Protein AF-A0AB38HU17-F1 (afdb_monomer_lite)

Secondary structure (DSSP, 8-state):
---GGGSPP-EEHHHHS-SHHHHHHHHHHHHTTPPPEEEETTTEEEETTSEE-----BSSTTSTTBGGGG-SS--HHHHHHHTTHHHHHHHHHHH--S-EEEEE-HHHHHHTTGGGTT--HHHHHHEEEEE----TTS-GGGGGGB----GGGGSTT-SS---TTTHHHHHHHHHIIIIITT-TT--HHHHHHHHHHHTTTPPPPP---PEE--HHHHHHHHHHTTTTTTT-HHHHHHIIIIIS-EE--HHHHHHHHHHHHHHHH-

InterPro domains:
  IPR049251 Domain of unknown function DUF6884 [PF21818] (9-64)

Sequence (266 aa):
MAKVATVETVAPAKDIYCGRSFVEAKKAADSAQAELHIVSAGLGLIHNQQDIPSYNLTVSKGSQDCILDKLQDHGDADWWAALGGHKTMNDLFDRSSGLIIIALPSPYLRMVAPALQGVSDALCERIRIVGGRDVPDLNPRLEGVRLPYDDRLDGPQSTLPGTRSDFASRAVRHFVENVLATEPLATAKDHAELVEIALAGWDRPSSKLGKRMSDRDLKSIVRDHWSRADGRSTKLLRILRDELNIACEQKRFARLTAEIREERAL

Foldseek 3Di:
DDQQVPADFDFFQLVQDDDDLSVLLVLLCVLLVHWDWDCDLRQAIGTRRDTGGRDAADCDPDDPRRCQVVDDPDHLQRSSVVSVNLVVLVVVLVPDDAAAEAQDEQSSCQSCQVSQQPDDPVSLFRYAYFYRPPHPSHNPSNVLLYAPDDQLCLFPPHPQHDDSHNRSSSLSSCLSNPPCVVVVPDTSNVSNVSSCVVSPPRDGDDDQPAAEDDLVVLLVLCVVCCVVQVLDLVSSVCCCCVVVSHDDDPVSSVVSSVVVVVVVVD

Structure (mmCIF, N/CA/C/O backbone):
data_AF-A0AB38HU17-F1
#
_entry.id   AF-A0AB38HU17-F1
#
loop_
_atom_site.group_PDB
_atom_site.id
_atom_site.type_symbol
_atom_site.label_atom_id
_atom_site.label_alt_id
_atom_site.label_comp_id
_atom_site.label_asym_id
_atom_site.label_entity_id
_atom_site.label_seq_id
_atom_site.pdbx_PDB_ins_code
_atom_site.Cartn_x
_atom_site.Cartn_y
_atom_site.Cartn_z
_atom_site.occupancy
_atom_site.B_iso_or_equiv
_atom_site.auth_seq_id
_atom_site.auth_comp_id
_atom_site.auth_asym_id
_atom_site.auth_atom_id
_atom_site.pdbx_PDB_model_num
ATOM 1 N N . MET A 1 1 ? -19.521 7.270 -22.513 1.00 59.41 1 MET A N 1
ATOM 2 C CA . MET A 1 1 ? -18.775 6.342 -21.631 1.00 59.41 1 MET A CA 1
ATOM 3 C C . MET A 1 1 ? -19.780 5.536 -20.827 1.00 59.41 1 MET A C 1
ATOM 5 O O . MET A 1 1 ? -20.735 6.131 -20.342 1.00 59.41 1 MET A O 1
ATOM 9 N N . ALA A 1 2 ? -19.601 4.218 -20.717 1.00 60.81 2 ALA A N 1
ATOM 10 C CA . ALA A 1 2 ? -20.437 3.384 -19.851 1.00 60.81 2 ALA A CA 1
ATOM 11 C C . ALA A 1 2 ? -20.151 3.694 -18.370 1.00 60.81 2 ALA A C 1
ATOM 13 O O . ALA A 1 2 ? -19.012 4.004 -18.013 1.00 60.81 2 ALA A O 1
ATOM 14 N N . LYS A 1 3 ? -21.177 3.635 -17.514 1.00 80.94 3 LYS A N 1
ATOM 15 C CA . LYS A 1 3 ? -21.013 3.758 -16.058 1.00 80.94 3 LYS A CA 1
ATOM 16 C C . LYS A 1 3 ? -20.547 2.407 -15.516 1.00 80.94 3 LYS A C 1
ATOM 18 O O . LYS A 1 3 ? -21.105 1.393 -15.909 1.00 80.94 3 LYS A O 1
ATOM 23 N N . VAL A 1 4 ? -19.586 2.378 -14.589 1.00 83.88 4 VAL A N 1
ATOM 24 C CA . VAL A 1 4 ? -19.082 1.108 -14.014 1.00 83.88 4 VAL A CA 1
ATOM 25 C C . VAL A 1 4 ? -20.223 0.272 -13.421 1.00 83.88 4 VAL A C 1
ATOM 27 O O . VAL A 1 4 ? -20.270 -0.931 -13.634 1.00 83.88 4 VAL A O 1
ATOM 30 N N . ALA A 1 5 ? -21.198 0.927 -12.784 1.00 82.69 5 ALA A N 1
ATOM 31 C CA . ALA A 1 5 ? -22.380 0.285 -12.206 1.00 82.69 5 ALA A CA 1
ATOM 32 C C . ALA A 1 5 ? -23.305 -0.429 -13.214 1.00 82.69 5 ALA A C 1
ATOM 34 O O . ALA A 1 5 ? -24.194 -1.157 -12.790 1.00 82.69 5 ALA A O 1
ATOM 35 N N . THR A 1 6 ? -23.147 -0.205 -14.524 1.00 85.75 6 THR A N 1
ATOM 36 C CA . THR A 1 6 ? -23.977 -0.835 -15.567 1.00 85.75 6 THR A CA 1
ATOM 37 C C . THR A 1 6 ? -23.220 -1.886 -16.379 1.00 85.75 6 THR A C 1
ATOM 39 O O . THR A 1 6 ? -23.745 -2.364 -17.379 1.00 85.75 6 THR A O 1
ATOM 42 N N . VAL A 1 7 ? -21.968 -2.183 -16.023 1.00 90.50 7 VAL A N 1
ATOM 43 C CA . VAL A 1 7 ? -21.134 -3.176 -16.712 1.00 90.50 7 VAL A CA 1
ATOM 44 C C . VAL A 1 7 ? -21.249 -4.515 -15.988 1.00 90.50 7 VAL A C 1
ATOM 46 O O . VAL A 1 7 ? -21.213 -4.558 -14.760 1.00 90.50 7 VAL A O 1
ATOM 49 N N . GLU A 1 8 ? -21.372 -5.603 -16.747 1.00 92.38 8 GLU A N 1
ATOM 50 C CA . GLU A 1 8 ? -21.415 -6.958 -16.194 1.00 92.38 8 GLU A CA 1
ATOM 51 C C . GLU A 1 8 ? -20.109 -7.326 -15.477 1.00 92.38 8 GLU A C 1
ATOM 53 O O . GLU A 1 8 ? -19.004 -6.969 -15.900 1.00 92.38 8 GLU A O 1
ATOM 58 N N . THR A 1 9 ? -20.245 -8.059 -14.373 1.00 94.94 9 THR A N 1
ATOM 59 C CA . THR A 1 9 ? -19.120 -8.636 -13.638 1.00 94.94 9 THR A CA 1
ATOM 60 C C . THR A 1 9 ? -18.450 -9.730 -14.459 1.00 94.94 9 THR A C 1
ATOM 62 O O . THR A 1 9 ? -19.133 -10.550 -15.066 1.00 94.94 9 THR A O 1
ATOM 65 N N . VAL A 1 10 ? -17.117 -9.767 -14.449 1.00 95.56 10 VAL A N 1
ATOM 66 C CA . VAL A 1 10 ? -16.340 -10.679 -15.304 1.00 95.56 10 VAL A CA 1
ATOM 67 C C . VAL A 1 10 ? -15.531 -11.715 -14.525 1.00 95.56 10 VAL A C 1
ATOM 69 O O . VAL A 1 10 ? -15.352 -12.820 -15.027 1.00 95.56 10 VAL A O 1
ATOM 72 N N . ALA A 1 11 ? -15.023 -11.374 -13.337 1.00 96.56 11 ALA A N 1
ATOM 73 C CA . ALA A 1 11 ? -14.258 -12.279 -12.473 1.00 96.56 11 ALA A CA 1
ATOM 74 C C . ALA A 1 11 ? -14.045 -11.659 -11.073 1.00 96.56 11 ALA A C 1
ATOM 76 O O . ALA A 1 11 ? -14.280 -10.452 -10.900 1.00 96.56 11 ALA A O 1
ATOM 77 N N . PRO A 1 12 ? -13.507 -12.425 -10.104 1.00 97.50 12 PRO A N 1
ATOM 78 C CA . PRO A 1 12 ? -13.117 -11.907 -8.799 1.00 97.50 12 PRO A CA 1
ATOM 79 C C . PRO A 1 12 ? -12.069 -10.790 -8.877 1.00 97.50 12 PRO A C 1
ATOM 81 O O . PRO A 1 12 ? -11.155 -10.809 -9.707 1.00 97.50 12 PRO A O 1
ATOM 84 N N . ALA A 1 13 ? -12.125 -9.837 -7.945 1.00 96.94 13 ALA A N 1
ATOM 85 C CA . ALA A 1 13 ? -11.222 -8.687 -7.908 1.00 96.94 13 ALA A CA 1
ATOM 86 C C . ALA A 1 13 ? -9.729 -9.071 -7.895 1.00 96.94 13 ALA A C 1
ATOM 88 O O . ALA A 1 13 ? -8.917 -8.414 -8.547 1.00 96.94 13 ALA A O 1
ATOM 89 N N . LYS A 1 14 ? -9.354 -10.157 -7.210 1.00 95.44 14 LYS A N 1
ATOM 90 C CA . LYS A 1 14 ? -7.979 -10.691 -7.166 1.00 95.44 14 LYS A CA 1
ATOM 91 C C . LYS A 1 14 ? -7.429 -11.122 -8.533 1.00 95.44 14 LYS A C 1
ATOM 93 O O . LYS A 1 14 ? -6.202 -11.194 -8.679 1.00 95.44 14 LYS A O 1
ATOM 98 N N . ASP A 1 15 ? -8.319 -11.410 -9.482 1.00 95.12 15 ASP A N 1
ATOM 99 C CA . ASP A 1 15 ? -8.008 -11.889 -10.830 1.00 95.12 15 ASP A CA 1
ATOM 100 C C . ASP A 1 15 ? -8.083 -10.751 -11.861 1.00 95.12 15 ASP A C 1
ATOM 102 O O . ASP A 1 15 ? -7.364 -10.774 -12.859 1.00 95.12 15 ASP A O 1
ATOM 106 N N . ILE A 1 16 ? -8.880 -9.711 -11.585 1.00 94.94 16 ILE A N 1
ATOM 107 C CA . ILE A 1 16 ? -8.980 -8.504 -12.419 1.00 94.94 16 ILE A CA 1
ATOM 108 C C . ILE A 1 16 ? -7.875 -7.492 -12.112 1.00 94.94 16 ILE A C 1
ATOM 110 O O . ILE A 1 16 ? -7.244 -6.959 -13.029 1.00 94.94 16 ILE A O 1
ATOM 114 N N . TYR A 1 17 ? -7.596 -7.219 -10.836 1.00 93.25 17 TYR A N 1
ATOM 115 C CA . TYR A 1 17 ? -6.525 -6.297 -10.482 1.00 93.25 17 TYR A CA 1
ATOM 116 C C . TYR A 1 17 ? -5.153 -6.937 -10.664 1.00 93.25 17 TYR A C 1
ATOM 118 O O . TYR A 1 17 ? -4.756 -7.877 -9.971 1.00 93.25 17 TYR A O 1
ATOM 126 N N . CYS A 1 18 ? -4.398 -6.365 -11.595 1.00 89.06 18 CYS A N 1
ATOM 127 C CA . CYS A 1 18 ? -3.100 -6.869 -12.010 1.00 89.06 18 CYS A CA 1
ATOM 128 C C . CYS A 1 18 ? -1.956 -5.894 -11.692 1.00 89.06 18 CYS A C 1
ATOM 130 O O . CYS A 1 18 ? -2.149 -4.768 -11.232 1.00 89.06 18 CYS A O 1
ATOM 132 N N . GLY A 1 19 ? -0.731 -6.327 -11.984 1.00 90.50 19 GLY A N 1
ATOM 133 C CA . GLY A 1 19 ? 0.477 -5.535 -11.784 1.00 90.50 19 GLY A CA 1
ATOM 134 C C . GLY A 1 19 ? 1.173 -5.842 -10.463 1.00 90.50 19 GLY A C 1
ATOM 135 O O . GLY A 1 19 ? 0.623 -6.474 -9.562 1.00 90.50 19 GLY A O 1
ATOM 136 N N . ARG A 1 20 ? 2.433 -5.409 -10.362 1.00 91.88 20 ARG A N 1
ATOM 137 C CA . ARG A 1 20 ? 3.314 -5.807 -9.258 1.00 91.88 20 ARG A CA 1
ATOM 138 C C . ARG A 1 20 ? 2.768 -5.403 -7.891 1.00 91.88 20 ARG A C 1
ATOM 140 O O . ARG A 1 20 ? 2.824 -6.212 -6.981 1.00 91.88 20 ARG A O 1
ATOM 147 N N . SER A 1 21 ? 2.185 -4.210 -7.775 1.00 92.94 21 SER A N 1
ATOM 148 C CA . SER A 1 21 ? 1.553 -3.744 -6.534 1.00 92.94 21 SER A CA 1
ATOM 149 C C . SER A 1 21 ? 0.531 -4.763 -5.996 1.00 92.94 21 SER A C 1
ATOM 151 O O . SER A 1 21 ? 0.664 -5.250 -4.876 1.00 92.94 21 SER A O 1
ATOM 153 N N . PHE A 1 22 ? -0.404 -5.219 -6.837 1.00 95.44 22 PHE A N 1
ATOM 154 C CA . PHE A 1 22 ? -1.394 -6.228 -6.449 1.00 95.44 22 PHE A CA 1
ATOM 155 C C . PHE A 1 22 ? -0.801 -7.620 -6.221 1.00 95.44 22 PHE A C 1
ATOM 157 O O . PHE A 1 22 ? -1.257 -8.334 -5.334 1.00 95.44 22 PHE A O 1
ATOM 164 N N . VAL A 1 23 ? 0.224 -8.018 -6.982 1.00 96.44 23 VAL A N 1
ATOM 165 C CA . VAL A 1 23 ? 0.931 -9.288 -6.738 1.00 96.44 23 VAL A CA 1
ATOM 166 C C . VAL A 1 23 ? 1.559 -9.302 -5.345 1.00 96.44 23 VAL A C 1
ATOM 168 O O . VAL A 1 23 ? 1.410 -10.282 -4.623 1.00 96.44 23 VAL A O 1
ATOM 171 N N . GLU A 1 24 ? 2.234 -8.225 -4.952 1.00 97.75 24 GLU A N 1
ATOM 172 C CA . GLU A 1 24 ? 2.889 -8.142 -3.644 1.00 97.75 24 GLU A CA 1
ATOM 173 C C . GLU A 1 24 ? 1.872 -7.995 -2.502 1.00 97.75 24 GLU A C 1
ATOM 175 O O . GLU A 1 24 ? 2.062 -8.601 -1.453 1.00 97.75 24 GLU A O 1
ATOM 180 N N . ALA A 1 25 ? 0.751 -7.297 -2.725 1.00 97.62 25 ALA A N 1
ATOM 181 C CA . ALA A 1 25 ? -0.349 -7.237 -1.760 1.00 97.62 25 ALA A CA 1
ATOM 182 C C . ALA A 1 25 ? -0.999 -8.612 -1.520 1.00 97.62 25 ALA A C 1
ATOM 184 O O . ALA A 1 25 ? -1.274 -8.959 -0.375 1.00 97.62 25 ALA A O 1
ATOM 185 N N . LYS A 1 26 ? -1.201 -9.414 -2.579 1.00 97.94 26 LYS A N 1
ATOM 186 C CA . LYS A 1 26 ? -1.708 -10.791 -2.453 1.00 97.94 26 LYS A CA 1
ATOM 187 C C . LYS A 1 26 ? -0.750 -11.666 -1.655 1.00 97.94 26 LYS A C 1
ATOM 189 O O . LYS A 1 26 ? -1.171 -12.266 -0.680 1.00 97.94 26 LYS A O 1
ATOM 194 N N . LYS A 1 27 ? 0.545 -11.641 -1.988 1.00 98.06 27 LYS A N 1
ATOM 195 C CA . LYS A 1 27 ? 1.565 -12.374 -1.221 1.00 98.06 27 LYS A CA 1
ATOM 196 C C . LYS A 1 27 ? 1.599 -11.958 0.248 1.00 98.06 27 LYS A C 1
ATOM 198 O O . LYS A 1 27 ? 1.708 -12.818 1.104 1.00 98.06 27 LYS A O 1
ATOM 203 N N . ALA A 1 28 ? 1.490 -10.662 0.544 1.00 98.19 28 ALA A N 1
ATOM 204 C CA . ALA A 1 28 ? 1.441 -10.185 1.924 1.00 98.19 28 ALA A CA 1
ATOM 205 C C . ALA A 1 28 ? 0.215 -10.732 2.675 1.00 98.19 28 ALA A C 1
ATOM 207 O O . ALA A 1 28 ? 0.351 -11.192 3.803 1.00 98.19 28 ALA A O 1
ATOM 208 N N . ALA A 1 29 ? -0.964 -10.713 2.047 1.00 98.06 29 ALA A N 1
ATOM 209 C CA . ALA A 1 29 ? -2.179 -11.268 2.637 1.00 98.06 29 ALA A CA 1
ATOM 210 C C . ALA A 1 29 ? -2.073 -12.787 2.848 1.00 98.06 29 ALA A C 1
ATOM 212 O O . ALA A 1 29 ? -2.392 -13.267 3.931 1.00 98.06 29 ALA A O 1
ATOM 213 N N . ASP A 1 30 ? -1.554 -13.518 1.857 1.00 98.00 30 ASP A N 1
ATOM 214 C CA . ASP A 1 30 ? -1.340 -14.965 1.938 1.00 98.00 30 ASP A CA 1
ATOM 215 C C . ASP A 1 30 ? -0.357 -15.318 3.070 1.00 98.00 30 ASP A C 1
ATOM 217 O O . ASP A 1 30 ? -0.651 -16.182 3.894 1.00 98.00 30 ASP A O 1
ATOM 221 N N . SER A 1 31 ? 0.774 -14.605 3.166 1.00 98.00 31 SER A N 1
ATOM 222 C CA . SER A 1 31 ? 1.778 -14.793 4.225 1.00 98.00 31 SER A CA 1
ATOM 223 C C . SER A 1 31 ? 1.234 -14.479 5.623 1.00 98.00 31 SER A C 1
ATOM 225 O O . SER A 1 31 ? 1.629 -15.130 6.585 1.00 98.00 31 SER A O 1
ATOM 227 N N . ALA A 1 32 ? 0.320 -13.510 5.749 1.00 96.62 32 ALA A N 1
ATOM 228 C CA . ALA A 1 32 ? -0.335 -13.175 7.016 1.00 96.62 32 ALA A CA 1
ATOM 229 C C . ALA A 1 32 ? -1.567 -14.045 7.318 1.00 96.62 32 ALA A C 1
ATOM 231 O O . ALA A 1 32 ? -2.167 -13.881 8.378 1.00 96.62 32 ALA A O 1
ATOM 232 N N . GLN A 1 33 ? -1.991 -14.897 6.376 1.00 96.06 33 GLN A N 1
ATOM 233 C CA . GLN A 1 33 ? -3.295 -15.569 6.400 1.00 96.06 33 GLN A CA 1
ATOM 234 C C . GLN A 1 33 ? -4.461 -14.588 6.649 1.00 96.06 33 GLN A C 1
ATOM 236 O O . GLN A 1 33 ? -5.406 -14.889 7.375 1.00 96.06 33 GLN A O 1
ATOM 241 N N . ALA A 1 34 ? -4.379 -13.394 6.057 1.00 96.06 34 ALA A N 1
ATOM 242 C CA . ALA A 1 34 ? -5.311 -12.294 6.280 1.00 96.06 34 ALA A CA 1
ATOM 243 C C . ALA A 1 34 ? -6.303 -12.115 5.121 1.00 96.06 34 ALA A C 1
ATOM 245 O O . ALA A 1 34 ? -6.008 -12.406 3.960 1.00 96.06 34 ALA A O 1
ATOM 246 N N . GLU A 1 35 ? -7.472 -11.548 5.425 1.00 96.62 35 GLU A N 1
ATOM 247 C CA . GLU A 1 35 ? -8.406 -11.084 4.398 1.00 96.62 35 GLU A CA 1
ATOM 248 C C . GLU A 1 35 ? -7.839 -9.866 3.656 1.00 96.62 35 GLU A C 1
ATOM 250 O O . GLU A 1 35 ? -7.435 -8.873 4.266 1.00 96.62 35 GLU A O 1
ATOM 255 N N . LEU A 1 36 ? -7.867 -9.902 2.321 1.00 97.81 36 LEU A N 1
ATOM 256 C CA . LEU A 1 36 ? -7.436 -8.781 1.489 1.00 97.81 36 LEU A CA 1
ATOM 257 C C . LEU A 1 36 ? -8.643 -7.967 1.023 1.00 97.81 36 LEU A C 1
ATOM 259 O O . LEU A 1 36 ? -9.478 -8.446 0.252 1.00 97.81 36 LEU A O 1
ATOM 263 N N . HIS A 1 37 ? -8.670 -6.702 1.429 1.00 98.19 37 HIS A N 1
ATOM 264 C CA . HIS A 1 37 ? -9.607 -5.701 0.931 1.00 98.19 37 HIS A CA 1
ATOM 265 C C . HIS A 1 37 ? -8.890 -4.680 0.042 1.00 98.19 37 HIS A C 1
ATOM 267 O O . HIS A 1 37 ? -7.721 -4.355 0.251 1.00 98.19 37 HIS A O 1
ATOM 273 N N . ILE A 1 38 ? -9.593 -4.176 -0.969 1.00 98.06 38 ILE A N 1
ATOM 274 C CA . ILE A 1 38 ? -9.052 -3.304 -2.010 1.00 98.06 38 ILE A CA 1
ATOM 275 C C . ILE A 1 38 ? -9.788 -1.970 -1.968 1.00 98.06 38 ILE A C 1
ATOM 277 O O . ILE A 1 38 ? -11.003 -1.910 -2.167 1.00 98.06 38 ILE A O 1
ATOM 281 N N . VAL A 1 39 ? -9.032 -0.892 -1.754 1.00 97.56 39 VAL A N 1
ATOM 282 C CA . VAL A 1 39 ? -9.532 0.475 -1.910 1.00 97.56 39 VAL A CA 1
ATOM 283 C C . VAL A 1 39 ? -9.592 0.798 -3.400 1.00 97.56 39 VAL A C 1
ATOM 285 O O . VAL A 1 39 ? -8.573 0.984 -4.062 1.00 97.56 39 VAL A O 1
ATOM 288 N N . SER A 1 40 ? -10.808 0.851 -3.925 1.00 96.62 40 SER A N 1
ATOM 289 C CA . SER A 1 40 ? -11.114 1.070 -5.329 1.00 96.62 40 SER A CA 1
ATOM 290 C C . SER A 1 40 ? -11.618 2.487 -5.587 1.00 96.62 40 SER A C 1
ATOM 292 O O . SER A 1 40 ? -12.579 2.943 -4.969 1.00 96.62 40 SER A O 1
ATOM 294 N N . ALA A 1 41 ? -11.044 3.147 -6.594 1.00 94.81 41 ALA A N 1
ATOM 295 C CA . ALA A 1 41 ? -11.550 4.424 -7.095 1.00 94.81 41 ALA A CA 1
ATOM 296 C C . ALA A 1 41 ? -12.893 4.298 -7.844 1.00 94.81 41 ALA A C 1
ATOM 298 O O . ALA A 1 41 ? -13.526 5.311 -8.109 1.00 94.81 41 ALA A O 1
ATOM 299 N N . GLY A 1 42 ? -13.320 3.090 -8.227 1.00 94.88 42 GLY A N 1
ATOM 300 C CA . GLY A 1 42 ? -14.563 2.867 -8.977 1.00 94.88 42 GLY A CA 1
ATOM 301 C C . GLY A 1 42 ? -15.660 2.143 -8.201 1.00 94.88 42 GLY A C 1
ATOM 302 O O . GLY A 1 42 ? -16.820 2.226 -8.588 1.00 94.88 42 GLY A O 1
ATOM 303 N N . LEU A 1 43 ? -15.296 1.426 -7.134 1.00 96.06 43 LEU A N 1
ATOM 304 C CA . LEU A 1 43 ? -16.171 0.477 -6.437 1.00 96.06 43 LEU A CA 1
ATOM 305 C C . LEU A 1 43 ? -16.167 0.638 -4.905 1.00 96.06 43 LEU A C 1
ATOM 307 O O . LEU A 1 43 ? -16.751 -0.187 -4.214 1.00 96.06 43 LEU A O 1
ATOM 311 N N . GLY A 1 44 ? -15.501 1.657 -4.352 1.00 97.12 44 GLY A N 1
ATOM 312 C CA . GLY A 1 44 ? -15.442 1.857 -2.900 1.00 97.12 44 GLY A CA 1
ATOM 313 C C . GLY A 1 44 ? -14.410 0.943 -2.231 1.00 97.12 44 GLY A C 1
ATOM 314 O O . GLY A 1 44 ? -13.249 0.924 -2.639 1.00 97.12 44 GLY A O 1
ATOM 315 N N . LEU A 1 45 ? -14.805 0.208 -1.190 1.00 97.81 45 LEU A N 1
ATOM 316 C CA . LEU A 1 45 ? -13.980 -0.822 -0.549 1.00 97.81 45 LEU A CA 1
ATOM 317 C C . LEU A 1 45 ? -14.548 -2.199 -0.891 1.00 97.81 45 LEU A C 1
ATOM 319 O O . LEU A 1 45 ? -15.715 -2.454 -0.611 1.00 97.81 45 LEU A O 1
ATOM 323 N N . ILE A 1 46 ? -13.734 -3.086 -1.460 1.00 97.44 46 ILE A N 1
ATOM 324 C CA . ILE A 1 46 ? -14.200 -4.413 -1.889 1.00 97.44 46 ILE A CA 1
ATOM 325 C C . ILE A 1 46 ? -13.300 -5.539 -1.388 1.00 97.44 46 ILE A C 1
ATOM 327 O O . ILE A 1 46 ? -12.101 -5.341 -1.194 1.00 97.44 46 ILE A O 1
ATOM 331 N N . HIS A 1 47 ? -13.866 -6.731 -1.212 1.00 97.62 47 HIS A N 1
ATOM 332 C CA . HIS A 1 47 ? -13.109 -7.933 -0.862 1.00 97.62 47 HIS A CA 1
ATOM 333 C C . HIS A 1 47 ? -12.431 -8.542 -2.103 1.00 97.62 47 HIS A C 1
ATOM 335 O O . HIS A 1 47 ? -12.958 -8.453 -3.212 1.00 97.62 47 HIS A O 1
ATOM 341 N N . ASN A 1 48 ? -11.273 -9.193 -1.946 1.00 96.94 48 ASN A N 1
ATOM 342 C CA . ASN A 1 48 ? -10.508 -9.728 -3.079 1.00 96.94 48 ASN A CA 1
ATOM 343 C C . ASN A 1 48 ? -11.250 -10.823 -3.884 1.00 96.94 48 ASN A C 1
ATOM 345 O O . ASN A 1 48 ? -10.944 -11.025 -5.057 1.00 96.94 48 ASN A O 1
ATOM 349 N N . GLN A 1 49 ? -12.217 -11.516 -3.279 1.00 97.31 49 GLN A N 1
ATOM 350 C CA . GLN A 1 49 ? -13.041 -12.543 -3.930 1.00 97.31 49 GLN A CA 1
ATOM 351 C C . GLN A 1 49 ? -14.353 -11.996 -4.504 1.00 97.31 49 GLN A C 1
ATOM 353 O O . GLN A 1 49 ? -15.099 -12.755 -5.109 1.00 97.31 49 GLN A O 1
ATOM 358 N N . GLN A 1 50 ? -14.655 -10.710 -4.319 1.00 97.44 50 GLN A N 1
ATOM 359 C CA . GLN A 1 50 ? -15.862 -10.113 -4.880 1.00 97.44 50 GLN A CA 1
ATOM 360 C C . GLN A 1 50 ? -15.749 -10.044 -6.408 1.00 97.44 50 GLN A C 1
ATOM 362 O O . GLN A 1 50 ? -14.756 -9.521 -6.919 1.00 97.44 50 GLN A O 1
ATOM 367 N N . ASP A 1 51 ? -16.760 -10.540 -7.122 1.00 97.44 51 ASP A N 1
ATOM 368 C CA . ASP A 1 51 ? -16.841 -10.414 -8.578 1.00 97.44 51 ASP A CA 1
ATOM 369 C C . ASP A 1 51 ? -17.041 -8.952 -8.984 1.00 97.44 51 ASP A C 1
ATOM 371 O O . ASP A 1 51 ? -17.891 -8.243 -8.437 1.00 97.44 51 ASP A O 1
ATOM 375 N N . ILE A 1 52 ? -16.238 -8.489 -9.945 1.00 96.88 52 ILE A N 1
ATOM 376 C CA . ILE A 1 52 ? -16.247 -7.100 -10.410 1.00 96.88 52 ILE A CA 1
ATOM 377 C C . ILE A 1 52 ? -16.241 -7.004 -11.938 1.00 96.88 52 ILE A C 1
ATOM 379 O O . ILE A 1 52 ? -15.780 -7.925 -12.619 1.00 96.88 52 ILE A O 1
ATOM 383 N N . PRO A 1 53 ? -16.743 -5.894 -12.510 1.00 96.19 53 PRO A N 1
ATOM 384 C CA . PRO A 1 53 ? -16.570 -5.610 -13.929 1.00 96.19 53 PRO A CA 1
ATOM 385 C C . PRO A 1 53 ? -15.108 -5.286 -14.261 1.00 96.19 53 PRO A C 1
ATOM 387 O O . PRO A 1 53 ? -14.316 -4.905 -13.396 1.00 96.19 53 PRO A O 1
ATOM 390 N N . SER A 1 54 ? -14.760 -5.362 -15.546 1.00 93.38 54 SER A N 1
ATOM 391 C CA . SER A 1 54 ? -13.516 -4.777 -16.046 1.00 93.38 54 SER A CA 1
ATOM 392 C C . SER A 1 54 ? -13.699 -3.269 -16.214 1.00 93.38 54 SER A C 1
ATOM 394 O O . SER A 1 54 ? -14.639 -2.818 -16.869 1.00 93.38 54 SER A O 1
ATOM 396 N N . TYR A 1 55 ? -12.815 -2.475 -15.616 1.00 92.88 55 TYR A N 1
ATOM 397 C CA . TYR A 1 55 ? -12.816 -1.021 -15.756 1.00 92.88 55 TYR A CA 1
ATOM 398 C C . TYR A 1 55 ? -11.423 -0.451 -15.489 1.00 92.88 55 TYR A C 1
ATOM 400 O O . TYR A 1 55 ? -10.531 -1.130 -14.979 1.00 92.88 55 TYR A O 1
ATOM 408 N N . ASN A 1 56 ? -11.252 0.830 -15.804 1.00 90.19 56 ASN A N 1
ATOM 409 C CA . ASN A 1 56 ? -10.053 1.581 -15.476 1.00 90.19 56 ASN A CA 1
ATOM 410 C C . ASN A 1 56 ? -10.458 2.945 -14.901 1.00 90.19 56 ASN A C 1
ATOM 412 O O . ASN A 1 56 ? -11.037 3.773 -15.601 1.00 90.19 56 ASN A O 1
ATOM 416 N N . LEU A 1 57 ? -10.227 3.134 -13.599 1.00 92.00 57 LEU A N 1
ATOM 417 C CA . LEU A 1 57 ? -10.445 4.385 -12.871 1.00 92.00 57 LEU A CA 1
ATOM 418 C C . LEU A 1 57 ? -9.367 4.536 -11.800 1.00 92.00 57 LEU A C 1
ATOM 420 O O . LEU A 1 57 ? -8.986 3.565 -11.146 1.00 92.00 57 LEU A O 1
ATOM 424 N N . THR A 1 58 ? -8.899 5.763 -11.591 1.00 90.94 58 THR A N 1
ATOM 425 C CA . THR A 1 58 ? -7.877 6.073 -10.586 1.00 90.94 58 THR A CA 1
ATOM 426 C C . THR A 1 58 ? -8.102 7.446 -9.962 1.00 90.94 58 THR A C 1
ATOM 428 O O . THR A 1 58 ? -8.731 8.309 -10.563 1.00 90.94 58 THR A O 1
ATOM 431 N N . VAL A 1 59 ? -7.554 7.673 -8.770 1.00 91.06 59 VAL A N 1
ATOM 432 C CA . VAL A 1 59 ? -7.431 9.014 -8.157 1.00 91.06 59 VAL A CA 1
ATOM 433 C C . VAL A 1 59 ? -6.045 9.634 -8.362 1.00 91.06 59 VAL A C 1
ATOM 435 O O . VAL A 1 59 ? -5.765 10.752 -7.935 1.00 91.06 59 VAL A O 1
ATOM 438 N N . SER A 1 60 ? -5.143 8.913 -9.032 1.00 86.75 60 SER A N 1
ATOM 439 C CA . SER A 1 60 ? -3.822 9.426 -9.389 1.00 86.75 60 SER A CA 1
ATOM 440 C C . SER A 1 60 ? -3.917 10.357 -10.601 1.00 86.75 60 SER A C 1
ATOM 442 O O . SER A 1 60 ? -4.262 9.920 -11.699 1.00 86.75 60 SER A O 1
ATOM 444 N N . LYS A 1 61 ? -3.548 11.628 -10.407 1.00 82.62 61 LYS A N 1
ATOM 445 C CA . LYS A 1 61 ? -3.531 12.658 -11.460 1.00 82.62 61 LYS A CA 1
ATOM 446 C C . LYS A 1 61 ? -2.614 12.288 -12.635 1.00 82.62 61 LYS A C 1
ATOM 448 O O . LYS A 1 61 ? -1.612 11.591 -12.466 1.00 82.62 61 LYS A O 1
ATOM 453 N N . GLY A 1 62 ? -2.921 12.825 -13.818 1.00 75.69 62 GLY A N 1
ATOM 454 C CA . GLY A 1 62 ? -2.105 12.660 -15.030 1.00 75.69 62 GLY A CA 1
ATOM 455 C C . GLY A 1 62 ? -2.401 11.392 -15.841 1.00 75.69 62 GLY A C 1
ATOM 456 O O . GLY A 1 62 ? -1.597 11.025 -16.701 1.00 75.69 62 GLY A O 1
ATOM 457 N N . SER A 1 63 ? -3.530 10.734 -15.565 1.00 79.25 63 SER A N 1
ATOM 458 C CA . SER A 1 63 ? -4.140 9.697 -16.404 1.00 79.25 63 SER A CA 1
ATOM 459 C C . SER A 1 63 ? -5.486 10.194 -16.929 1.00 79.25 63 SER A C 1
ATOM 461 O O . SER A 1 63 ? -6.201 10.860 -16.191 1.00 79.25 63 SER A O 1
ATOM 463 N N . GLN A 1 64 ? -5.873 9.810 -18.148 1.00 81.56 64 GLN A N 1
ATOM 464 C CA . GLN A 1 64 ? -7.231 10.057 -18.669 1.00 81.56 64 GLN A CA 1
ATOM 465 C C . GLN A 1 64 ? -8.315 9.323 -17.854 1.00 81.56 64 GLN A C 1
ATOM 467 O O . GLN A 1 64 ? -9.492 9.683 -17.884 1.00 81.56 64 GLN A O 1
ATOM 472 N N . ASP A 1 65 ? -7.907 8.304 -17.097 1.00 85.88 65 ASP A N 1
ATOM 473 C CA . ASP A 1 65 ? -8.770 7.523 -16.209 1.00 85.88 65 ASP A CA 1
ATOM 474 C C . ASP A 1 65 ? -8.901 8.142 -14.808 1.00 85.88 65 ASP A C 1
ATOM 476 O O . ASP A 1 65 ? -9.509 7.545 -13.917 1.00 85.88 65 ASP A O 1
ATOM 480 N N . CYS A 1 66 ? -8.306 9.319 -14.584 1.00 89.50 66 CYS A N 1
ATOM 481 C CA . CYS A 1 66 ? -8.400 10.031 -13.320 1.00 89.50 66 CYS A CA 1
ATOM 482 C C . CYS A 1 66 ? -9.841 10.501 -13.087 1.00 89.50 66 CYS A C 1
ATOM 484 O O . CYS A 1 66 ? -10.394 11.267 -13.876 1.00 89.50 66 CYS A O 1
ATOM 486 N N . ILE A 1 67 ? -10.466 10.042 -12.001 1.00 90.38 67 ILE A N 1
ATOM 487 C CA . ILE A 1 67 ? -11.848 10.409 -11.679 1.00 90.38 67 ILE A CA 1
ATOM 488 C C . ILE A 1 67 ? -11.972 11.885 -11.309 1.00 90.38 67 ILE A C 1
ATOM 490 O O . ILE A 1 67 ? -12.980 12.498 -11.631 1.00 90.38 67 ILE A O 1
ATOM 494 N N . LEU A 1 68 ? -10.923 12.468 -10.718 1.00 88.06 68 LEU A N 1
ATOM 495 C CA . LEU A 1 68 ? -10.891 13.877 -10.320 1.00 88.06 68 LEU A CA 1
ATOM 496 C C . LEU A 1 68 ? -11.122 14.824 -11.500 1.00 88.06 68 LEU A C 1
ATOM 498 O O . LEU A 1 68 ? -11.741 15.864 -11.328 1.00 88.06 68 LEU A O 1
ATOM 502 N N . ASP A 1 69 ? -10.693 14.438 -12.702 1.00 87.38 69 ASP A N 1
ATOM 503 C CA . ASP A 1 69 ? -10.872 15.246 -13.913 1.00 87.38 69 ASP A CA 1
ATOM 504 C C . ASP A 1 69 ? -12.337 15.229 -14.406 1.00 87.38 69 ASP A C 1
ATOM 506 O O . ASP A 1 69 ? -12.702 15.954 -15.330 1.00 87.38 69 ASP A O 1
ATOM 510 N N . LYS A 1 70 ? -13.179 14.378 -13.803 1.00 86.94 70 LYS A N 1
ATOM 511 C CA . LYS A 1 70 ? -14.600 14.186 -14.122 1.00 86.94 70 LYS A CA 1
ATOM 512 C C . LYS A 1 70 ? -15.529 14.697 -13.016 1.00 86.94 70 LYS A C 1
ATOM 514 O O . LYS A 1 70 ? -16.744 14.648 -13.198 1.00 86.94 70 LYS A O 1
ATOM 519 N N . LEU A 1 71 ? -14.986 15.142 -11.883 1.00 87.50 71 LEU A N 1
ATOM 520 C CA . LEU A 1 71 ? -15.756 15.703 -10.775 1.00 87.50 71 LEU A CA 1
ATOM 521 C C . LEU A 1 71 ? -15.870 17.221 -10.942 1.00 87.50 71 LEU A C 1
ATOM 523 O O . LEU A 1 71 ? -14.906 17.888 -11.312 1.00 87.50 71 LEU A O 1
ATOM 527 N N . GLN A 1 72 ? -17.053 17.762 -10.661 1.00 85.38 72 GLN A N 1
ATOM 528 C CA . GLN A 1 72 ? -17.279 19.200 -10.510 1.00 85.38 72 GLN A CA 1
ATOM 529 C C . GLN A 1 72 ? -17.460 19.479 -9.020 1.00 85.38 72 GLN A C 1
ATOM 531 O O . GLN A 1 72 ? -18.238 18.779 -8.380 1.00 85.38 72 GLN A O 1
ATOM 536 N N . ASP A 1 73 ? -16.712 20.440 -8.479 1.00 85.25 73 ASP A N 1
ATOM 537 C CA . ASP A 1 73 ? -16.820 20.928 -7.093 1.00 85.25 73 ASP A CA 1
ATOM 538 C C . ASP A 1 73 ? -16.682 19.870 -5.973 1.00 85.25 73 ASP A C 1
ATOM 540 O O . ASP A 1 73 ? -17.001 20.140 -4.817 1.00 85.25 73 ASP A O 1
ATOM 544 N N . HIS A 1 74 ? -16.156 18.683 -6.291 1.00 88.75 74 HIS A N 1
ATOM 545 C CA . HIS A 1 74 ? -15.995 17.565 -5.357 1.00 88.75 74 HIS A CA 1
ATOM 546 C C . HIS A 1 74 ? -14.588 16.964 -5.410 1.00 88.75 74 HIS A C 1
ATOM 548 O O . HIS A 1 74 ? -13.970 16.871 -6.475 1.00 88.75 74 HIS A O 1
ATOM 554 N N . GLY A 1 75 ? -14.093 16.537 -4.247 1.00 90.62 75 GLY A N 1
ATOM 555 C CA . GLY A 1 75 ? -12.801 15.875 -4.091 1.00 90.62 75 GLY A CA 1
ATOM 556 C C . GLY A 1 75 ? -12.851 14.357 -4.286 1.00 90.62 75 GLY A C 1
ATOM 557 O O . GLY A 1 75 ? -13.908 13.745 -4.446 1.00 90.62 75 GLY A O 1
ATOM 558 N N . ASP A 1 76 ? -11.679 13.723 -4.220 1.00 91.44 76 ASP A N 1
ATOM 559 C CA . ASP A 1 76 ? -11.537 12.260 -4.210 1.00 91.44 76 ASP A CA 1
ATOM 560 C C . ASP A 1 76 ? -12.277 11.620 -3.030 1.00 91.44 76 ASP A C 1
ATOM 562 O O . ASP A 1 76 ? -12.943 10.598 -3.205 1.00 91.44 76 ASP A O 1
ATOM 566 N N . ALA A 1 77 ? -12.188 12.221 -1.845 1.00 92.75 77 ALA A N 1
ATOM 567 C CA . ALA A 1 77 ? -12.873 11.725 -0.659 1.00 92.75 77 ALA A CA 1
ATOM 568 C C . ALA A 1 77 ? -14.406 11.773 -0.779 1.00 92.75 77 ALA A C 1
ATOM 570 O O . ALA A 1 77 ? -15.066 10.793 -0.429 1.00 92.75 77 ALA A O 1
ATOM 571 N N . ASP A 1 78 ? -14.970 12.863 -1.314 1.00 93.75 78 ASP A N 1
ATOM 572 C CA . ASP A 1 78 ? -16.420 12.998 -1.534 1.00 93.75 78 ASP A CA 1
ATOM 573 C C . ASP A 1 78 ? -16.922 11.918 -2.490 1.00 93.75 78 ASP A C 1
ATOM 575 O O . ASP A 1 78 ? -17.915 11.235 -2.233 1.00 93.75 78 ASP A O 1
ATOM 579 N N . TRP A 1 79 ? -16.180 11.715 -3.580 1.00 94.38 79 TRP A N 1
ATOM 580 C CA . TRP A 1 79 ? -16.459 10.668 -4.549 1.00 94.38 79 TRP A CA 1
ATOM 581 C C . TRP A 1 79 ? -16.443 9.278 -3.909 1.00 94.38 79 TRP A C 1
ATOM 583 O O . TRP A 1 79 ? -17.373 8.490 -4.087 1.00 94.38 79 TRP A O 1
ATOM 593 N N . TRP A 1 80 ? -15.407 8.965 -3.134 1.00 96.19 80 TRP A N 1
ATOM 594 C CA . TRP A 1 80 ? -15.277 7.650 -2.516 1.00 96.19 80 TRP A CA 1
ATOM 595 C C . TRP A 1 80 ? -16.324 7.404 -1.420 1.00 96.19 80 TRP A C 1
ATOM 597 O O . TRP A 1 80 ? -16.821 6.283 -1.275 1.00 96.19 80 TRP A O 1
ATOM 607 N N . ALA A 1 81 ? -16.726 8.453 -0.699 1.00 95.00 81 ALA A N 1
ATOM 608 C CA . ALA A 1 81 ? -17.858 8.409 0.218 1.00 95.00 81 ALA A CA 1
ATOM 609 C C . ALA A 1 81 ? -19.181 8.151 -0.521 1.00 95.00 81 ALA A C 1
ATOM 611 O O . ALA A 1 81 ? -19.965 7.313 -0.075 1.00 95.00 81 ALA A O 1
ATOM 612 N N . ALA A 1 82 ? -19.401 8.785 -1.678 1.00 94.56 82 ALA A N 1
ATOM 613 C CA . ALA A 1 82 ? -20.582 8.561 -2.515 1.00 94.56 82 ALA A CA 1
ATOM 614 C C . ALA A 1 82 ? -20.658 7.132 -3.088 1.00 94.56 82 ALA A C 1
ATOM 616 O O . ALA A 1 82 ? -21.752 6.606 -3.285 1.00 94.56 82 ALA A O 1
ATOM 617 N N . LEU A 1 83 ? -19.513 6.468 -3.290 1.00 94.88 83 LEU A N 1
ATOM 618 C CA . LEU A 1 83 ? -19.447 5.036 -3.616 1.00 94.88 83 LEU A CA 1
ATOM 619 C C . LEU A 1 83 ? -19.781 4.116 -2.426 1.00 94.88 83 LEU A C 1
ATOM 621 O O . LEU A 1 83 ? -19.808 2.899 -2.583 1.00 94.88 83 LEU A O 1
ATOM 625 N N . GLY A 1 84 ? -20.002 4.669 -1.231 1.00 96.12 84 GLY A N 1
ATOM 626 C CA . GLY A 1 84 ? -20.237 3.912 -0.003 1.00 96.12 84 GLY A CA 1
ATOM 627 C C . GLY A 1 84 ? -18.963 3.418 0.684 1.00 96.12 84 GLY A C 1
ATOM 628 O O . GLY A 1 84 ? -19.060 2.765 1.720 1.00 96.12 84 GLY A O 1
ATOM 629 N N . GLY A 1 85 ? -17.772 3.761 0.174 1.00 95.62 85 GLY A N 1
ATOM 630 C CA . GLY A 1 85 ? -16.498 3.274 0.709 1.00 95.62 85 GLY A CA 1
ATOM 631 C C . GLY A 1 85 ? -16.305 3.599 2.191 1.00 95.62 85 GLY A C 1
ATOM 632 O O . GLY A 1 85 ? -15.873 2.742 2.959 1.00 95.62 85 GLY A O 1
ATOM 633 N N . HIS A 1 86 ? -16.716 4.802 2.604 1.00 94.62 86 HIS A N 1
ATOM 634 C CA . HIS A 1 86 ? -16.654 5.266 3.993 1.00 94.62 86 HIS A CA 1
ATOM 635 C C . HIS A 1 86 ? -17.445 4.337 4.929 1.00 94.62 86 HIS A C 1
ATOM 637 O O . HIS A 1 86 ? -16.927 3.860 5.936 1.00 94.62 86 HIS A O 1
ATOM 643 N N . LYS A 1 87 ? -18.685 4.018 4.543 1.00 95.81 87 LYS A N 1
ATOM 644 C CA . LYS A 1 87 ? -19.563 3.120 5.294 1.00 95.81 87 LYS A CA 1
ATOM 645 C C . LYS A 1 87 ? -18.990 1.704 5.341 1.00 95.81 87 LYS A C 1
ATOM 647 O O . LYS A 1 87 ? -18.836 1.149 6.419 1.00 95.81 87 LYS A O 1
ATOM 652 N N . THR A 1 88 ? -18.612 1.146 4.190 1.00 96.62 88 THR A N 1
ATOM 653 C CA . THR A 1 88 ? -18.087 -0.226 4.108 1.00 96.62 88 THR A CA 1
ATOM 654 C C . THR A 1 88 ? -16.792 -0.410 4.901 1.00 96.62 88 THR A C 1
ATOM 656 O O . THR A 1 88 ? -16.566 -1.486 5.452 1.00 96.62 88 THR A O 1
ATOM 659 N N . MET A 1 89 ? -15.944 0.620 4.972 1.00 96.69 89 MET A N 1
ATOM 660 C CA . MET A 1 89 ? -14.726 0.606 5.783 1.00 96.69 89 MET A CA 1
ATOM 661 C C . MET A 1 89 ? -15.034 0.572 7.279 1.00 96.69 89 MET A C 1
ATOM 663 O O . MET A 1 89 ? -14.478 -0.269 7.981 1.00 96.69 89 MET A O 1
ATOM 667 N N . ASN A 1 90 ? -15.949 1.417 7.752 1.00 94.69 90 ASN A N 1
ATOM 668 C CA . ASN A 1 90 ? -16.356 1.415 9.158 1.00 94.69 90 ASN A CA 1
ATOM 669 C C . ASN A 1 90 ? -17.029 0.088 9.539 1.00 94.69 90 ASN A C 1
ATOM 671 O O . ASN A 1 90 ? -16.618 -0.545 10.507 1.00 94.69 90 ASN A O 1
ATOM 675 N N . ASP A 1 91 ? -17.942 -0.412 8.699 1.00 95.38 91 ASP A N 1
ATOM 676 C CA . ASP A 1 91 ? -18.586 -1.719 8.886 1.00 95.38 91 ASP A CA 1
ATOM 677 C C . ASP A 1 91 ? -17.561 -2.876 8.917 1.00 95.38 91 ASP A C 1
ATOM 679 O O . ASP A 1 91 ? -17.794 -3.911 9.545 1.00 95.38 91 ASP A O 1
ATOM 683 N N . LEU A 1 92 ? -16.437 -2.752 8.196 1.00 95.56 92 LEU A N 1
ATOM 684 C CA . LEU A 1 92 ? -15.337 -3.722 8.236 1.00 95.56 92 LEU A CA 1
ATOM 685 C C . LEU A 1 92 ? -14.547 -3.622 9.541 1.00 95.56 92 LEU A C 1
ATOM 687 O O . LEU A 1 92 ? -14.220 -4.650 10.132 1.00 95.56 92 LEU A O 1
ATOM 691 N N . PHE A 1 93 ? -14.239 -2.411 9.995 1.00 95.06 93 PHE A N 1
ATOM 692 C CA . PHE A 1 93 ? -13.522 -2.215 11.248 1.00 95.06 93 PHE A CA 1
ATOM 693 C C . PHE A 1 93 ? -14.320 -2.748 12.435 1.00 95.06 93 PHE A C 1
ATOM 695 O O . PHE A 1 93 ? -13.762 -3.527 13.208 1.00 95.06 93 PHE A O 1
ATOM 702 N N . ASP A 1 94 ? -15.619 -2.455 12.499 1.00 93.19 94 ASP A N 1
ATOM 703 C CA . ASP A 1 94 ? -16.505 -2.876 13.588 1.00 93.19 94 ASP A CA 1
ATOM 704 C C . ASP A 1 94 ? -16.633 -4.402 13.706 1.00 93.19 94 ASP A C 1
ATOM 706 O O . ASP A 1 94 ? -16.683 -4.941 14.812 1.00 93.19 94 ASP A O 1
ATOM 710 N N . ARG A 1 95 ? -16.650 -5.126 12.577 1.00 93.88 95 ARG A N 1
ATOM 711 C CA . ARG A 1 95 ? -16.733 -6.601 12.581 1.00 93.88 95 ARG A CA 1
ATOM 712 C C . ARG A 1 95 ? -15.388 -7.304 12.756 1.00 93.88 95 ARG A C 1
ATOM 714 O O . ARG A 1 95 ? -15.354 -8.515 12.961 1.00 93.88 95 ARG A O 1
ATOM 721 N N . SER A 1 96 ? -14.280 -6.583 12.606 1.00 92.56 96 SER A N 1
ATOM 722 C CA . SER A 1 96 ? -12.938 -7.161 12.671 1.00 92.56 96 SER A CA 1
ATOM 723 C C . SER A 1 96 ? -12.405 -7.156 14.104 1.00 92.56 96 SER A C 1
ATOM 725 O O . SER A 1 96 ? -12.569 -6.176 14.828 1.00 92.56 96 SER A O 1
ATOM 727 N N . SER A 1 97 ? -11.682 -8.203 14.505 1.00 90.56 97 SER A N 1
ATOM 728 C CA . SER A 1 97 ? -11.013 -8.288 15.819 1.00 90.56 97 SER A CA 1
ATOM 729 C C . SER A 1 97 ? -9.477 -8.251 15.753 1.00 90.56 97 SER A C 1
ATOM 731 O O . SER A 1 97 ? -8.834 -7.994 16.767 1.00 90.56 97 SER A O 1
ATOM 733 N N . GLY A 1 98 ? -8.883 -8.469 14.574 1.00 93.75 98 GLY A N 1
ATOM 734 C CA . GLY A 1 98 ? -7.432 -8.588 14.384 1.00 93.75 98 GLY A CA 1
ATOM 735 C C . GLY A 1 98 ? -6.698 -7.300 13.992 1.00 93.75 98 GLY A C 1
ATOM 736 O O . GLY A 1 98 ? -7.270 -6.212 13.912 1.00 93.75 98 GLY A O 1
ATOM 737 N N . LEU A 1 99 ? -5.402 -7.419 13.716 1.00 97.06 99 LEU A N 1
ATOM 738 C CA . LEU A 1 99 ? -4.604 -6.306 13.202 1.00 97.06 99 LEU A CA 1
ATOM 739 C C . LEU A 1 99 ? -5.131 -5.843 11.831 1.00 97.06 99 LEU A C 1
ATOM 741 O O . LEU A 1 99 ? -5.459 -6.661 10.974 1.00 97.06 99 LEU A O 1
ATOM 745 N N . ILE A 1 100 ? -5.186 -4.531 11.614 1.00 97.88 100 ILE A N 1
ATOM 746 C CA . ILE A 1 100 ? -5.600 -3.909 10.353 1.00 97.88 100 ILE A CA 1
ATOM 747 C C . ILE A 1 100 ? -4.377 -3.241 9.737 1.00 97.88 100 ILE A C 1
ATOM 749 O O . ILE A 1 100 ? -3.811 -2.320 10.322 1.00 97.88 100 ILE A O 1
ATOM 753 N N . ILE A 1 101 ? -3.977 -3.662 8.539 1.00 98.44 101 ILE A N 1
ATOM 754 C CA . ILE A 1 101 ? -2.832 -3.065 7.845 1.00 98.44 101 ILE A CA 1
ATOM 755 C C . ILE A 1 101 ? -3.320 -2.277 6.630 1.00 98.44 101 ILE A C 1
ATOM 757 O O . ILE A 1 101 ? -3.837 -2.843 5.669 1.00 98.44 101 ILE A O 1
ATOM 761 N N . ILE A 1 102 ? -3.133 -0.958 6.660 1.00 98.19 102 ILE A N 1
ATOM 762 C CA . ILE A 1 102 ? -3.501 -0.045 5.575 1.00 98.19 102 ILE A CA 1
ATOM 763 C C . ILE A 1 102 ? -2.253 0.229 4.734 1.00 98.19 102 ILE A C 1
ATOM 765 O O . ILE A 1 102 ? -1.414 1.057 5.091 1.00 98.19 102 ILE A O 1
ATOM 769 N N . ALA A 1 103 ? -2.130 -0.468 3.605 1.00 97.69 103 ALA A N 1
ATOM 770 C CA . ALA A 1 103 ? -1.003 -0.344 2.683 1.00 97.69 103 ALA A CA 1
ATOM 771 C C . ALA A 1 103 ? -1.412 0.414 1.410 1.00 97.69 103 ALA A C 1
ATOM 773 O O . ALA A 1 103 ? -1.802 -0.193 0.413 1.00 97.69 103 ALA A O 1
ATOM 774 N N . LEU A 1 104 ? -1.339 1.750 1.438 1.00 96.62 104 LEU A N 1
ATOM 775 C CA . LEU A 1 104 ? -1.834 2.608 0.353 1.00 96.62 104 LEU A CA 1
ATOM 776 C C . LEU A 1 104 ? -0.797 3.654 -0.099 1.00 96.62 104 LEU A C 1
ATOM 778 O O . LEU A 1 104 ? -0.080 4.231 0.722 1.00 96.62 104 LEU A O 1
ATOM 782 N N . PRO A 1 105 ? -0.719 3.970 -1.405 1.00 93.19 105 PRO A N 1
ATOM 783 C CA . PRO A 1 105 ? 0.007 5.149 -1.876 1.00 93.19 105 PRO A CA 1
ATOM 784 C C . PRO A 1 105 ? -0.723 6.445 -1.470 1.00 93.19 105 PRO A C 1
ATOM 786 O O . PRO A 1 105 ? -1.937 6.439 -1.268 1.00 93.19 105 PRO A O 1
ATOM 789 N N . SER A 1 106 ? -0.007 7.579 -1.410 1.00 92.69 106 SER A N 1
ATOM 790 C CA . SER A 1 106 ? -0.543 8.856 -0.890 1.00 92.69 106 SER A CA 1
ATOM 791 C C . SER A 1 106 ? -1.888 9.292 -1.496 1.00 92.69 106 SER A C 1
ATOM 793 O O . SER A 1 106 ? -2.742 9.712 -0.723 1.00 92.69 106 SER A O 1
ATOM 795 N N . PRO A 1 107 ? -2.142 9.181 -2.821 1.00 92.75 107 PRO A N 1
ATOM 796 C CA . PRO A 1 107 ? -3.444 9.551 -3.382 1.00 92.75 107 PRO A CA 1
ATOM 797 C C . PRO A 1 107 ? -4.604 8.730 -2.808 1.00 92.75 107 PRO A C 1
ATOM 799 O O . PRO A 1 107 ? -5.655 9.279 -2.510 1.00 92.75 107 PRO A O 1
ATOM 802 N N . TYR A 1 108 ? -4.399 7.429 -2.599 1.00 95.62 108 TYR A N 1
ATOM 803 C CA . TYR A 1 108 ? -5.434 6.554 -2.051 1.00 95.62 108 TYR A CA 1
ATOM 804 C C . TYR A 1 108 ? -5.576 6.721 -0.539 1.00 95.62 108 TYR A C 1
ATOM 806 O O . TYR A 1 108 ? -6.694 6.681 -0.041 1.00 95.62 108 TYR A O 1
ATOM 814 N N . LEU A 1 109 ? -4.475 6.959 0.187 1.00 96.00 109 LEU A N 1
ATOM 815 C CA . LEU A 1 109 ? -4.562 7.242 1.620 1.00 96.00 109 LEU A CA 1
ATOM 816 C C . LEU A 1 109 ? -5.263 8.584 1.894 1.00 96.00 109 LEU A C 1
ATOM 818 O O . LEU A 1 109 ? -6.050 8.649 2.826 1.00 96.00 109 LEU A O 1
ATOM 822 N N . ARG A 1 110 ? -5.051 9.620 1.064 1.00 94.81 110 ARG A N 1
ATOM 823 C CA . ARG A 1 110 ? -5.820 10.881 1.132 1.00 94.81 110 ARG A CA 1
ATOM 824 C C . ARG A 1 110 ? -7.303 10.667 0.876 1.00 94.81 110 ARG A C 1
ATOM 826 O O . ARG A 1 110 ? -8.113 11.115 1.675 1.00 94.81 110 ARG A O 1
ATOM 833 N N . MET A 1 111 ? -7.641 9.930 -0.182 1.00 95.69 111 MET A N 1
ATOM 834 C CA . MET A 1 111 ? -9.030 9.621 -0.521 1.00 95.69 111 MET A CA 1
ATOM 835 C C . MET A 1 111 ? -9.781 8.960 0.646 1.00 95.69 111 MET A C 1
ATOM 837 O O . MET A 1 111 ? -10.940 9.281 0.888 1.00 95.69 111 MET A O 1
ATOM 841 N N . VAL A 1 112 ? -9.124 8.062 1.389 1.00 96.25 112 VAL A N 1
ATOM 842 C CA . VAL A 1 112 ? -9.733 7.399 2.552 1.00 96.25 112 VAL A CA 1
ATOM 843 C C . VAL A 1 112 ? -9.447 8.104 3.876 1.00 96.25 112 VAL A C 1
ATOM 845 O O . VAL A 1 112 ? -9.897 7.616 4.897 1.00 96.25 112 VAL A O 1
ATOM 848 N N . ALA A 1 113 ? -8.714 9.218 3.926 1.00 95.69 113 ALA A N 1
ATOM 849 C CA . ALA A 1 113 ? -8.355 9.849 5.199 1.00 95.69 113 ALA A CA 1
ATOM 850 C C . ALA A 1 113 ? -9.583 10.319 6.006 1.00 95.69 113 ALA A C 1
ATOM 852 O O . ALA A 1 113 ? -9.602 10.074 7.215 1.00 95.69 113 ALA A O 1
ATOM 853 N N . PRO A 1 114 ? -10.648 10.881 5.389 1.00 94.81 114 PRO A N 1
ATOM 854 C CA . PRO A 1 114 ? -11.887 11.195 6.108 1.00 94.81 114 PRO A CA 1
ATOM 855 C C . PRO A 1 114 ? -12.541 9.961 6.748 1.00 94.81 114 PRO A C 1
ATOM 857 O O . PRO A 1 114 ? -12.979 10.054 7.891 1.00 94.81 114 PRO A O 1
ATOM 860 N N . ALA A 1 115 ? -12.454 8.811 6.055 1.00 94.06 115 ALA A N 1
ATOM 861 C CA . ALA A 1 115 ? -12.490 7.432 6.581 1.00 94.06 115 ALA A CA 1
ATOM 862 C C . ALA A 1 115 ? -12.183 7.237 8.061 1.00 94.06 115 ALA A C 1
ATOM 864 O O . ALA A 1 115 ? -12.868 6.598 8.853 1.00 94.06 115 ALA A O 1
ATOM 865 N N . LEU A 1 116 ? -11.006 7.766 8.365 1.00 95.50 116 LEU A N 1
ATOM 866 C CA . LEU A 1 116 ? -10.174 7.388 9.482 1.00 95.50 116 LEU A CA 1
ATOM 867 C C . LEU A 1 116 ? -10.150 8.493 10.545 1.00 95.50 116 LEU A C 1
ATOM 869 O O . LEU A 1 116 ? -9.420 8.393 11.529 1.00 95.50 116 LEU A O 1
ATOM 873 N N . GLN A 1 117 ? -10.935 9.560 10.370 1.00 93.44 117 GLN A N 1
ATOM 874 C CA . GLN A 1 117 ? -10.988 10.662 11.327 1.00 93.44 117 GLN A CA 1
ATOM 875 C C . GLN A 1 117 ? -11.602 10.229 12.661 1.00 93.44 117 GLN A C 1
ATOM 877 O O . GLN A 1 117 ? -11.077 10.576 13.718 1.00 93.44 117 GLN A O 1
ATOM 882 N N . GLY A 1 118 ? -12.660 9.415 12.614 1.00 87.75 118 GLY A N 1
ATOM 883 C CA . GLY A 1 118 ? -13.425 8.978 13.784 1.00 87.75 118 GLY A CA 1
ATOM 884 C C . GLY A 1 118 ? -12.910 7.724 14.495 1.00 87.75 118 GLY A C 1
ATOM 885 O O . GLY A 1 118 ? -13.642 7.170 15.310 1.00 87.75 118 GLY A O 1
ATOM 886 N N . VAL A 1 119 ? -11.696 7.241 14.199 1.00 92.62 119 VAL A N 1
ATOM 887 C CA . VAL A 1 119 ? -11.181 6.003 14.814 1.00 92.62 119 VAL A CA 1
ATOM 888 C C . VAL A 1 119 ? -11.088 6.132 16.341 1.00 92.62 119 VAL A C 1
ATOM 890 O O . VAL A 1 119 ? -10.616 7.143 16.865 1.00 92.62 119 VAL A O 1
ATOM 893 N N . SER A 1 120 ? -11.539 5.115 17.075 1.00 93.81 120 SER A N 1
ATOM 894 C CA . SER A 1 120 ? -11.352 5.041 18.530 1.00 93.81 120 SER A CA 1
ATOM 895 C C . SER A 1 120 ? -9.894 4.720 18.877 1.00 93.81 120 SER A C 1
ATOM 897 O O . SER A 1 120 ? -9.142 4.261 18.017 1.00 93.81 120 SER A O 1
ATOM 899 N N . ASP A 1 121 ? -9.484 4.919 20.133 1.00 92.62 121 ASP A N 1
ATOM 900 C CA . ASP A 1 121 ? -8.119 4.575 20.563 1.00 92.62 121 ASP A CA 1
ATOM 901 C C . ASP A 1 121 ? -7.849 3.068 20.419 1.00 92.62 121 ASP A C 1
ATOM 903 O O . ASP A 1 121 ? -6.833 2.675 19.851 1.00 92.62 121 ASP A O 1
ATOM 907 N N . ALA A 1 122 ? -8.816 2.226 20.799 1.00 93.69 122 ALA A N 1
ATOM 908 C CA . ALA A 1 122 ? -8.724 0.773 20.642 1.00 93.69 122 ALA A CA 1
ATOM 909 C C . ALA A 1 122 ? -8.598 0.333 19.170 1.00 93.69 122 ALA A C 1
ATOM 911 O O . ALA A 1 122 ? -7.870 -0.609 18.855 1.00 93.69 122 ALA A O 1
ATOM 912 N N . LEU A 1 123 ? -9.292 1.009 18.246 1.00 95.38 123 LEU A N 1
ATOM 913 C CA . LEU A 1 123 ? -9.135 0.748 16.814 1.00 95.38 123 LEU A CA 1
ATOM 914 C C . LEU A 1 123 ? -7.778 1.253 16.307 1.00 95.38 123 LEU A C 1
ATOM 916 O O . LEU A 1 123 ? -7.116 0.560 15.538 1.00 95.38 123 LEU A O 1
ATOM 920 N N . CYS A 1 124 ? -7.343 2.430 16.761 1.00 95.69 124 CYS A N 1
ATOM 921 C CA . CYS A 1 124 ? -6.051 3.012 16.408 1.00 95.69 124 CYS A CA 1
ATOM 922 C C . CYS A 1 124 ? -4.898 2.061 16.767 1.00 95.69 124 CYS A C 1
ATOM 924 O O . CYS A 1 124 ? -4.063 1.773 15.914 1.00 95.69 124 CYS A O 1
ATOM 926 N N . GLU A 1 125 ? -4.904 1.474 17.969 1.00 94.62 125 GLU A N 1
ATOM 927 C CA . GLU A 1 125 ? -3.895 0.500 18.423 1.00 94.62 125 GLU A CA 1
ATOM 928 C C . GLU A 1 125 ? -3.779 -0.742 17.528 1.00 94.62 125 GLU A C 1
ATOM 930 O O . GLU A 1 125 ? -2.713 -1.363 17.447 1.00 94.62 125 GLU A O 1
ATOM 935 N N . ARG A 1 126 ? -4.850 -1.093 16.813 1.00 96.31 126 ARG A N 1
ATOM 936 C CA . ARG A 1 126 ? -4.892 -2.222 15.878 1.00 96.31 126 ARG A CA 1
ATOM 937 C C . ARG A 1 126 ? -4.507 -1.856 14.450 1.00 96.31 126 ARG A C 1
ATOM 939 O O . ARG A 1 126 ? -4.321 -2.757 13.636 1.00 96.31 126 ARG A O 1
ATOM 946 N N . ILE A 1 127 ? -4.394 -0.574 14.119 1.00 97.88 127 ILE A N 1
ATOM 947 C CA . ILE A 1 127 ? -4.028 -0.133 12.773 1.00 97.88 127 ILE A CA 1
ATOM 948 C C . ILE A 1 127 ? -2.505 -0.128 12.627 1.00 97.88 127 ILE A C 1
ATOM 950 O O . ILE A 1 127 ? -1.780 0.250 13.540 1.00 97.88 127 ILE A O 1
ATOM 954 N N . ARG A 1 128 ? -1.998 -0.525 11.460 1.00 98.38 128 ARG A N 1
ATOM 955 C CA . ARG A 1 128 ? -0.646 -0.205 10.983 1.00 98.38 128 ARG A CA 1
ATOM 956 C C . ARG A 1 128 ? -0.756 0.437 9.611 1.00 98.38 128 ARG A C 1
ATOM 958 O O . ARG A 1 128 ? -1.413 -0.114 8.731 1.00 98.38 128 ARG A O 1
ATOM 965 N N . ILE A 1 129 ? -0.112 1.583 9.407 1.00 98.12 129 ILE A N 1
ATOM 966 C CA . ILE A 1 129 ? -0.104 2.261 8.102 1.00 98.12 129 ILE A CA 1
ATOM 967 C C . ILE A 1 129 ? 1.235 2.038 7.406 1.00 98.12 129 ILE A C 1
ATOM 969 O O . ILE A 1 129 ? 2.295 2.259 7.988 1.00 98.12 129 ILE A O 1
ATOM 973 N N . VAL A 1 130 ? 1.184 1.645 6.133 1.00 96.25 130 VAL A N 1
ATOM 974 C CA . VAL A 1 130 ? 2.351 1.460 5.266 1.00 96.25 130 VAL A CA 1
ATOM 975 C C . VAL A 1 130 ? 2.188 2.282 3.987 1.00 96.25 130 VAL A C 1
ATOM 977 O O . VAL A 1 130 ? 1.201 2.154 3.263 1.00 96.25 130 VAL A O 1
ATOM 980 N N . GLY A 1 131 ? 3.186 3.108 3.671 1.00 90.81 131 GLY A N 1
ATOM 981 C CA . GLY A 1 131 ? 3.134 4.028 2.532 1.00 90.81 131 GLY A CA 1
ATOM 982 C C . GLY A 1 131 ? 2.472 5.365 2.878 1.00 90.81 131 GLY A C 1
ATOM 983 O O . GLY A 1 131 ? 2.472 5.775 4.031 1.00 90.81 131 GLY A O 1
ATOM 984 N N . GLY A 1 132 ? 1.974 6.072 1.858 1.00 84.56 132 GLY A N 1
ATOM 985 C CA . GLY A 1 132 ? 1.180 7.302 1.986 1.00 84.56 132 GLY A CA 1
ATOM 986 C C . GLY A 1 132 ? 1.729 8.381 2.928 1.00 84.56 132 GLY A C 1
ATOM 987 O O . GLY A 1 132 ? 1.094 8.669 3.935 1.00 84.56 132 GLY A O 1
ATOM 988 N N . ARG A 1 133 ? 2.884 8.985 2.616 1.00 82.38 133 ARG A N 1
ATOM 989 C CA . ARG A 1 133 ? 3.532 9.984 3.495 1.00 82.38 133 ARG A CA 1
ATOM 990 C C . ARG A 1 133 ? 3.033 11.425 3.350 1.00 82.38 133 ARG A C 1
ATOM 992 O O . ARG A 1 133 ? 3.199 12.211 4.269 1.00 82.38 133 ARG A O 1
ATOM 999 N N . ASP A 1 134 ? 2.387 11.755 2.234 1.00 85.12 134 ASP A N 1
ATOM 1000 C CA . ASP A 1 134 ? 1.944 13.125 1.929 1.00 85.12 134 ASP A CA 1
ATOM 1001 C C . ASP A 1 134 ? 0.415 13.237 2.058 1.00 85.12 134 ASP A C 1
ATOM 1003 O O . ASP A 1 134 ? -0.306 13.333 1.053 1.00 85.12 134 ASP A O 1
ATOM 1007 N N . VAL A 1 135 ? -0.086 13.135 3.293 1.00 90.69 135 VAL A N 1
ATOM 1008 C CA . VAL A 1 135 ? -1.523 13.085 3.617 1.00 90.69 135 VAL A CA 1
ATOM 1009 C C . VAL A 1 135 ? -1.839 14.133 4.695 1.00 90.69 135 VAL A C 1
ATOM 1011 O O . VAL A 1 135 ? -1.836 13.800 5.875 1.00 90.69 135 VAL A O 1
ATOM 1014 N N . PRO A 1 136 ? -2.069 15.404 4.312 1.00 85.94 136 PRO A N 1
ATOM 1015 C CA . PRO A 1 136 ? -2.219 16.505 5.271 1.00 85.94 136 PRO A CA 1
ATOM 1016 C C . PRO A 1 136 ? -3.434 16.345 6.195 1.00 85.94 136 PRO A C 1
ATOM 1018 O O . PRO A 1 136 ? -3.362 16.720 7.359 1.00 85.94 136 PRO A O 1
ATOM 1021 N N . ASP A 1 137 ? -4.512 15.735 5.700 1.00 87.19 137 ASP A N 1
ATOM 1022 C CA . ASP A 1 137 ? -5.768 15.563 6.437 1.00 87.19 137 ASP A CA 1
ATOM 1023 C C . ASP A 1 137 ? -5.872 14.194 7.130 1.00 87.19 137 ASP A C 1
ATOM 1025 O O . ASP A 1 137 ? -6.974 13.708 7.384 1.00 87.19 137 ASP A O 1
ATOM 1029 N N . LEU A 1 138 ? -4.751 13.512 7.392 1.00 93.06 138 LEU A N 1
ATOM 1030 C CA . LEU A 1 138 ? -4.778 12.276 8.175 1.00 93.06 138 LEU A CA 1
ATOM 1031 C C . LEU A 1 138 ? -4.966 12.599 9.661 1.00 93.06 138 LEU A C 1
ATOM 1033 O O . LEU A 1 138 ? -4.379 13.553 10.168 1.00 93.06 138 LEU A O 1
ATOM 1037 N N . ASN A 1 139 ? -5.750 11.788 10.380 1.00 93.62 139 ASN A N 1
ATOM 1038 C CA . ASN A 1 139 ? -5.853 11.909 11.835 1.00 93.62 139 ASN A CA 1
ATOM 1039 C C . ASN A 1 139 ? -4.437 11.837 12.454 1.00 93.62 139 ASN A C 1
ATOM 1041 O O . ASN A 1 139 ? -3.771 10.816 12.271 1.00 93.62 139 ASN A O 1
ATOM 1045 N N . PRO A 1 140 ? -3.975 12.851 13.212 1.00 92.00 140 PRO A N 1
ATOM 1046 C CA . PRO A 1 140 ? -2.618 12.869 13.759 1.00 92.00 140 PRO A CA 1
ATOM 1047 C C . PRO A 1 140 ? -2.268 11.659 14.633 1.00 92.00 140 PRO A C 1
ATOM 1049 O O . PRO A 1 140 ? -1.110 11.254 14.681 1.00 92.00 140 PRO A O 1
ATOM 1052 N N . ARG A 1 141 ? -3.254 11.026 15.288 1.00 92.81 141 ARG A N 1
ATOM 1053 C CA . ARG A 1 141 ? -3.028 9.792 16.065 1.00 92.81 141 ARG A CA 1
ATOM 1054 C C . ARG A 1 141 ? -2.554 8.633 15.189 1.00 92.81 141 ARG A C 1
ATOM 1056 O O . ARG A 1 141 ? -1.795 7.789 15.655 1.00 92.81 141 ARG A O 1
ATOM 1063 N N . LEU A 1 142 ? -2.951 8.615 13.917 1.00 94.75 142 LEU A N 1
ATOM 1064 C CA . LEU A 1 142 ? -2.564 7.569 12.976 1.00 94.75 142 LEU A CA 1
ATOM 1065 C C . LEU A 1 142 ? -1.107 7.682 12.515 1.00 94.75 142 LEU A C 1
ATOM 1067 O O . LEU A 1 142 ? -0.551 6.697 12.032 1.00 94.75 142 LEU A O 1
ATOM 1071 N N . GLU A 1 143 ? -0.459 8.833 12.710 1.00 92.56 143 GLU A N 1
ATOM 1072 C CA . GLU A 1 143 ? 0.990 8.938 12.507 1.00 92.56 143 GLU A CA 1
ATOM 1073 C C . GLU A 1 143 ? 1.758 8.078 13.517 1.00 92.56 143 GLU A C 1
ATOM 1075 O O . GLU A 1 143 ? 2.769 7.477 13.164 1.00 92.56 143 GLU A O 1
ATOM 1080 N N . GLY A 1 144 ? 1.232 7.916 14.738 1.00 93.12 144 GLY A N 1
ATOM 1081 C CA . GLY A 1 144 ? 1.819 7.049 15.764 1.00 93.12 144 GLY A CA 1
ATOM 1082 C C . GLY A 1 144 ? 1.769 5.553 15.435 1.00 93.12 144 GLY A C 1
ATOM 1083 O O . GLY A 1 144 ? 2.458 4.765 16.076 1.00 93.12 144 GLY A O 1
ATOM 1084 N N . VAL A 1 145 ? 0.980 5.154 14.432 1.00 96.69 145 VAL A N 1
ATOM 1085 C CA . VAL A 1 145 ? 0.867 3.757 13.980 1.00 96.69 145 VAL A CA 1
ATOM 1086 C C . VAL A 1 145 ? 1.356 3.547 12.547 1.00 96.69 145 VAL A C 1
ATOM 1088 O O . VAL A 1 145 ? 1.165 2.480 11.950 1.00 96.69 145 VAL A O 1
ATOM 1091 N N . ARG A 1 146 ? 2.008 4.562 11.972 1.00 96.94 146 ARG A N 1
ATOM 1092 C CA . ARG A 1 146 ? 2.687 4.450 10.687 1.00 96.94 146 ARG A CA 1
ATOM 1093 C C . ARG A 1 146 ? 4.011 3.721 10.865 1.00 96.94 146 ARG A C 1
ATOM 1095 O O . ARG A 1 146 ? 4.852 4.109 11.668 1.00 96.94 146 ARG A O 1
ATOM 1102 N N . LEU A 1 147 ? 4.221 2.690 10.057 1.00 98.25 147 LEU A N 1
ATOM 1103 C CA . LEU A 1 147 ? 5.484 1.968 10.036 1.00 98.25 147 LEU A CA 1
ATOM 1104 C C . LEU A 1 147 ? 6.545 2.783 9.275 1.00 98.25 147 LEU A C 1
ATOM 1106 O O . LEU A 1 147 ? 6.252 3.281 8.179 1.00 98.25 147 LEU A O 1
ATOM 1110 N N . PRO A 1 148 ? 7.779 2.895 9.796 1.00 96.69 148 PRO A N 1
ATOM 1111 C CA . PRO A 1 148 ? 8.794 3.826 9.304 1.00 96.69 148 PRO A CA 1
ATOM 1112 C C . PRO A 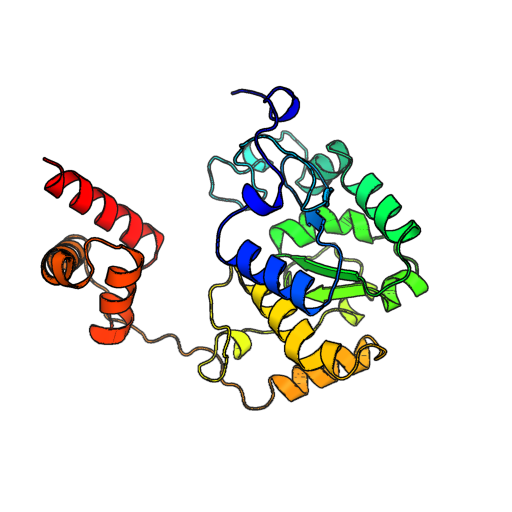1 148 ? 9.549 3.309 8.066 1.00 96.69 148 PRO A C 1
ATOM 1114 O O . PRO A 1 148 ? 10.757 3.465 7.919 1.00 96.69 148 PRO A O 1
ATOM 1117 N N . TYR A 1 149 ? 8.827 2.718 7.114 1.00 97.12 149 TYR A N 1
ATOM 1118 C CA . TYR A 1 149 ? 9.397 2.341 5.825 1.00 97.12 149 TYR A CA 1
ATOM 1119 C C . TYR A 1 149 ? 9.807 3.571 5.025 1.00 97.12 149 TYR A C 1
ATOM 1121 O O . TYR A 1 149 ? 9.018 4.498 4.830 1.00 97.12 149 TYR A O 1
ATOM 1129 N N . ASP A 1 150 ? 11.015 3.549 4.477 1.00 94.31 150 ASP A N 1
ATOM 1130 C CA . ASP A 1 150 ? 11.500 4.559 3.550 1.00 94.31 150 ASP A CA 1
ATOM 1131 C C . ASP A 1 150 ? 12.191 3.959 2.321 1.00 94.31 150 ASP A C 1
ATOM 1133 O O . ASP A 1 150 ? 12.041 2.778 2.009 1.00 94.31 150 ASP A O 1
ATOM 1137 N N . ASP A 1 151 ? 12.884 4.809 1.569 1.00 91.56 151 ASP A N 1
ATOM 1138 C CA . ASP A 1 151 ? 13.557 4.427 0.337 1.00 91.56 151 ASP A CA 1
ATOM 1139 C C . ASP A 1 151 ? 14.685 3.409 0.547 1.00 91.56 151 ASP A C 1
ATOM 1141 O O . ASP A 1 151 ? 15.083 2.791 -0.434 1.00 91.56 151 ASP A O 1
ATOM 1145 N N . ARG A 1 152 ? 15.127 3.119 1.782 1.00 95.94 152 ARG A N 1
ATOM 1146 C CA . ARG A 1 152 ? 16.013 1.972 2.070 1.00 95.94 152 ARG A CA 1
ATOM 1147 C C . ARG A 1 152 ? 15.445 0.652 1.544 1.00 95.94 152 ARG A C 1
ATOM 1149 O O . ARG A 1 152 ? 16.202 -0.193 1.078 1.00 95.94 152 ARG A O 1
ATOM 1156 N N . LEU A 1 153 ? 14.118 0.486 1.523 1.00 96.25 153 LEU A N 1
ATOM 1157 C CA . LEU A 1 153 ? 13.467 -0.700 0.944 1.00 96.25 153 LEU A CA 1
ATOM 1158 C C . LEU A 1 153 ? 13.721 -0.850 -0.568 1.00 96.25 153 LEU A C 1
ATOM 1160 O O . LEU A 1 153 ? 13.558 -1.935 -1.121 1.00 96.25 153 LEU A O 1
ATOM 1164 N N . ASP A 1 154 ? 14.107 0.218 -1.258 1.00 93.81 154 ASP A N 1
ATOM 1165 C CA . ASP A 1 154 ? 14.509 0.186 -2.668 1.00 93.81 154 ASP A CA 1
ATOM 1166 C C . ASP A 1 154 ? 16.036 0.083 -2.844 1.00 93.81 154 ASP A C 1
ATOM 1168 O O . ASP A 1 154 ? 16.537 0.104 -3.970 1.00 93.81 154 ASP A O 1
ATOM 1172 N N . GLY A 1 155 ? 16.768 -0.041 -1.736 1.00 92.56 155 GLY A N 1
ATOM 1173 C CA . GLY A 1 155 ? 18.213 -0.176 -1.665 1.00 92.56 155 GLY A CA 1
ATOM 1174 C C . GLY A 1 155 ? 18.760 -1.524 -2.140 1.00 92.56 155 GLY A C 1
ATOM 1175 O O . GLY A 1 155 ? 18.006 -2.483 -2.325 1.00 92.56 155 GLY A O 1
ATOM 1176 N N . PRO A 1 156 ? 20.088 -1.626 -2.321 1.00 91.38 156 PRO A N 1
ATOM 1177 C CA . PRO A 1 156 ? 20.738 -2.835 -2.827 1.00 91.38 156 PRO A CA 1
ATOM 1178 C C . PRO A 1 156 ? 20.634 -4.042 -1.881 1.00 91.38 156 PRO A C 1
ATOM 1180 O O . PRO A 1 156 ? 20.704 -5.174 -2.351 1.00 91.38 156 PRO A O 1
ATOM 1183 N N . GLN A 1 157 ? 20.448 -3.817 -0.577 1.00 94.81 157 GLN A N 1
ATOM 1184 C CA . GLN A 1 157 ? 20.234 -4.866 0.427 1.00 94.81 157 GLN A CA 1
ATOM 1185 C C . GLN A 1 157 ? 18.823 -5.468 0.373 1.00 94.81 157 GLN A C 1
ATOM 1187 O O . GLN A 1 157 ? 18.599 -6.564 0.883 1.00 94.81 157 GLN A O 1
ATOM 1192 N N . SER A 1 158 ? 17.862 -4.763 -0.224 1.00 94.81 158 SER A N 1
ATOM 1193 C CA . SER A 1 158 ? 16.473 -5.201 -0.236 1.00 94.81 158 SER A CA 1
ATOM 1194 C C . SER A 1 158 ? 16.272 -6.406 -1.149 1.00 94.81 158 SER A C 1
ATOM 1196 O O . SER A 1 158 ? 16.713 -6.431 -2.299 1.00 94.81 158 SER A O 1
ATOM 1198 N N . THR A 1 159 ? 15.507 -7.388 -0.673 1.00 92.50 159 THR A N 1
ATOM 1199 C CA . THR A 1 159 ? 14.998 -8.500 -1.494 1.00 92.50 159 THR A CA 1
ATOM 1200 C C . THR A 1 159 ? 13.753 -8.108 -2.296 1.00 92.50 159 THR A C 1
ATOM 1202 O O . THR A 1 159 ? 13.332 -8.826 -3.208 1.00 92.50 159 THR A O 1
ATOM 1205 N N . LEU A 1 160 ? 13.166 -6.947 -1.990 1.00 93.88 160 LEU A N 1
ATOM 1206 C CA . LEU A 1 160 ? 11.944 -6.427 -2.592 1.00 93.88 160 LEU A CA 1
ATOM 1207 C C . LEU A 1 160 ? 12.138 -5.010 -3.165 1.00 93.88 160 LEU A C 1
ATOM 1209 O O . LEU A 1 160 ? 11.285 -4.157 -2.919 1.00 93.88 160 LEU A O 1
ATOM 1213 N N . PRO A 1 161 ? 13.185 -4.712 -3.962 1.00 92.81 161 PRO A N 1
ATOM 1214 C CA . PRO A 1 161 ? 13.354 -3.382 -4.531 1.00 92.81 161 PRO A CA 1
ATOM 1215 C C . PRO A 1 161 ? 12.298 -3.134 -5.610 1.00 92.81 161 PRO A C 1
ATOM 1217 O O . PRO A 1 161 ? 11.870 -4.053 -6.329 1.00 92.81 161 PRO A O 1
ATOM 1220 N N . GLY A 1 162 ? 11.860 -1.891 -5.771 1.00 89.38 162 GLY A N 1
ATOM 1221 C CA . GLY A 1 162 ? 10.858 -1.572 -6.775 1.00 89.38 162 GLY A CA 1
ATOM 1222 C C . GLY A 1 162 ? 10.738 -0.097 -7.088 1.00 89.38 162 GLY A C 1
ATOM 1223 O O . GLY A 1 162 ? 11.721 0.625 -7.208 1.00 89.38 162 GLY A O 1
ATOM 1224 N N . THR A 1 163 ? 9.507 0.319 -7.350 1.00 86.69 163 THR A N 1
ATOM 1225 C CA . THR A 1 163 ? 9.189 1.686 -7.750 1.00 86.69 163 THR A CA 1
ATOM 1226 C C . THR A 1 163 ? 8.292 2.335 -6.707 1.00 86.69 163 THR A C 1
ATOM 1228 O O . THR A 1 163 ? 7.731 1.680 -5.830 1.00 86.69 163 THR A O 1
ATOM 1231 N N . ARG A 1 164 ? 8.087 3.647 -6.815 1.00 84.62 164 ARG A N 1
ATOM 1232 C CA . ARG A 1 164 ? 7.185 4.354 -5.896 1.00 84.62 164 ARG A CA 1
ATOM 1233 C C . ARG A 1 164 ? 5.729 3.880 -5.997 1.00 84.62 164 ARG A C 1
ATOM 1235 O O . ARG A 1 164 ? 4.999 4.006 -5.022 1.00 84.62 164 ARG A O 1
ATOM 1242 N N . SER A 1 165 ? 5.294 3.351 -7.146 1.00 84.88 165 SER A N 1
ATOM 1243 C CA . SER A 1 165 ? 3.899 2.934 -7.356 1.00 84.88 165 SER A CA 1
ATOM 1244 C C . SER A 1 165 ? 3.545 1.597 -6.703 1.00 84.88 165 SER A C 1
ATOM 1246 O O . SER A 1 165 ? 2.376 1.371 -6.406 1.00 84.88 165 SER A O 1
ATOM 1248 N N . ASP A 1 166 ? 4.528 0.727 -6.463 1.00 92.81 166 ASP A N 1
ATOM 1249 C CA . ASP A 1 166 ? 4.354 -0.564 -5.781 1.00 92.81 166 ASP A CA 1
ATOM 1250 C C . ASP A 1 166 ? 4.957 -0.579 -4.364 1.00 92.81 166 ASP A C 1
ATOM 1252 O O . ASP A 1 166 ? 4.951 -1.615 -3.702 1.00 92.81 166 ASP A O 1
ATOM 1256 N N . PHE A 1 167 ? 5.450 0.569 -3.883 1.00 95.31 167 PHE A N 1
ATOM 1257 C CA . PHE A 1 167 ? 6.136 0.695 -2.596 1.00 95.31 167 PHE A CA 1
ATOM 1258 C C . PHE A 1 167 ? 5.299 0.198 -1.417 1.00 95.31 167 PHE A C 1
ATOM 1260 O O . PHE A 1 167 ? 5.769 -0.645 -0.662 1.00 95.31 167 PHE A O 1
ATOM 1267 N N . ALA A 1 168 ? 4.057 0.676 -1.273 1.00 96.88 168 ALA A N 1
ATOM 1268 C CA . ALA A 1 168 ? 3.212 0.321 -0.130 1.00 96.88 168 ALA A CA 1
ATOM 1269 C C . ALA A 1 168 ? 2.990 -1.199 -0.031 1.00 96.88 168 ALA A C 1
ATOM 1271 O O . ALA A 1 168 ? 3.129 -1.775 1.045 1.00 96.88 168 ALA A O 1
ATOM 1272 N N . SER A 1 169 ? 2.734 -1.856 -1.165 1.00 97.25 169 SER A N 1
ATOM 1273 C CA . SER A 1 169 ? 2.502 -3.302 -1.238 1.00 97.25 169 SER A CA 1
ATOM 1274 C C . SER A 1 169 ? 3.762 -4.133 -0.979 1.00 97.25 169 SER A C 1
ATOM 1276 O O . SER A 1 169 ? 3.689 -5.186 -0.353 1.00 97.25 169 SER A O 1
ATOM 1278 N N . ARG A 1 170 ? 4.937 -3.663 -1.412 1.00 97.94 170 ARG A N 1
ATOM 1279 C CA . ARG A 1 170 ? 6.217 -4.317 -1.085 1.00 97.94 170 ARG A CA 1
ATOM 1280 C C . ARG A 1 170 ? 6.590 -4.142 0.380 1.00 97.94 170 ARG A C 1
ATOM 1282 O O . ARG A 1 170 ? 7.047 -5.089 1.007 1.00 97.94 170 ARG A O 1
ATOM 1289 N N . ALA A 1 171 ? 6.370 -2.949 0.920 1.00 98.31 171 ALA A N 1
ATOM 1290 C CA . ALA A 1 171 ? 6.651 -2.639 2.312 1.00 98.31 171 ALA A CA 1
ATOM 1291 C C . ALA A 1 171 ? 5.760 -3.454 3.259 1.00 98.31 171 ALA A C 1
ATOM 1293 O O . ALA A 1 171 ? 6.265 -4.004 4.232 1.00 98.31 171 ALA A O 1
ATOM 1294 N N . VAL A 1 172 ? 4.464 -3.622 2.953 1.00 98.50 172 VAL A N 1
ATOM 1295 C CA . VAL A 1 172 ? 3.602 -4.494 3.769 1.00 98.50 172 VAL A CA 1
ATOM 1296 C C . VAL A 1 172 ? 4.007 -5.957 3.654 1.00 98.50 172 VAL A C 1
ATOM 1298 O O . VAL A 1 172 ? 3.992 -6.657 4.658 1.00 98.50 172 VAL A O 1
ATOM 1301 N N . ARG A 1 173 ? 4.442 -6.418 2.474 1.00 98.50 173 ARG A N 1
ATOM 1302 C CA . ARG A 1 173 ? 4.975 -7.775 2.330 1.00 98.50 173 ARG A CA 1
ATOM 1303 C C . ARG A 1 173 ? 6.211 -7.982 3.200 1.00 98.50 173 ARG A C 1
ATOM 1305 O O . ARG A 1 173 ? 6.258 -8.948 3.951 1.00 98.50 173 ARG A O 1
ATOM 1312 N N . HIS A 1 174 ? 7.168 -7.055 3.146 1.00 98.50 174 HIS A N 1
ATOM 1313 C CA . HIS A 1 174 ? 8.344 -7.098 4.012 1.00 98.50 174 HIS A CA 1
ATOM 1314 C C . HIS A 1 174 ? 7.948 -7.119 5.492 1.00 98.50 174 HIS A C 1
ATOM 1316 O O . HIS A 1 174 ? 8.444 -7.951 6.246 1.00 98.50 174 HIS A O 1
ATOM 1322 N N . PHE A 1 175 ? 7.022 -6.245 5.894 1.00 98.69 175 PHE A N 1
ATOM 1323 C CA . PHE A 1 175 ? 6.532 -6.170 7.266 1.00 98.69 175 PHE A CA 1
ATOM 1324 C C . PHE A 1 175 ? 5.923 -7.491 7.729 1.00 98.69 175 PHE A C 1
ATOM 1326 O O . PHE A 1 175 ? 6.308 -7.998 8.777 1.00 98.69 175 PHE A O 1
ATOM 1333 N N . VAL A 1 176 ? 5.012 -8.059 6.940 1.00 98.44 176 VAL A N 1
ATOM 1334 C CA . VAL A 1 176 ? 4.350 -9.319 7.278 1.00 98.44 176 VAL A CA 1
ATOM 1335 C C . VAL A 1 176 ? 5.368 -10.451 7.402 1.00 98.44 176 VAL A C 1
ATOM 1337 O O . VAL A 1 176 ? 5.364 -11.161 8.400 1.00 98.44 176 VAL A O 1
ATOM 1340 N N . GLU A 1 177 ? 6.247 -10.602 6.410 1.00 98.12 177 GLU A N 1
ATOM 1341 C CA . GLU A 1 177 ? 7.161 -11.747 6.323 1.00 98.12 177 GLU A CA 1
ATOM 1342 C C . GLU A 1 177 ? 8.309 -11.690 7.344 1.00 98.12 177 GLU A C 1
ATOM 1344 O O . GLU A 1 177 ? 8.803 -12.741 7.738 1.00 98.12 177 GLU A O 1
ATOM 1349 N N . ASN A 1 178 ? 8.742 -10.497 7.772 1.00 97.12 178 ASN A N 1
ATOM 1350 C CA . ASN A 1 178 ? 9.973 -10.344 8.567 1.00 97.12 178 ASN A CA 1
ATOM 1351 C C . ASN A 1 178 ? 9.745 -9.776 9.972 1.00 97.12 178 ASN A C 1
ATOM 1353 O O . ASN A 1 178 ? 10.554 -10.023 10.863 1.00 97.12 178 ASN A O 1
ATOM 1357 N N . VAL A 1 179 ? 8.670 -9.012 10.182 1.00 98.19 179 VAL A N 1
ATOM 1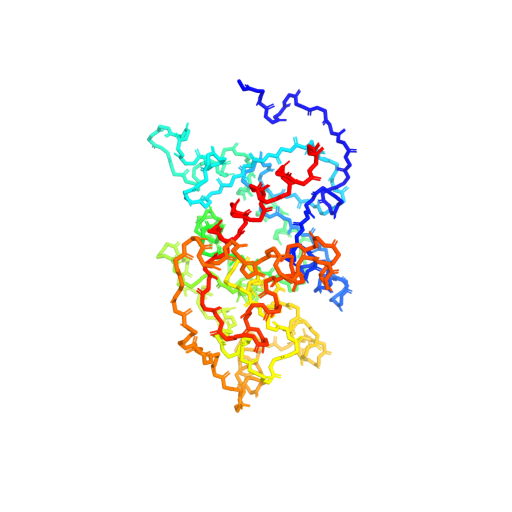358 C CA . VAL A 1 179 ? 8.383 -8.368 11.473 1.00 98.19 179 VAL A CA 1
ATOM 1359 C C . VAL A 1 179 ? 7.174 -9.023 12.128 1.00 98.19 179 VAL A C 1
ATOM 1361 O O . VAL A 1 179 ? 7.304 -9.605 13.200 1.00 98.19 179 VAL A O 1
ATOM 1364 N N . LEU A 1 180 ? 6.016 -9.001 11.463 1.00 98.06 180 LEU A N 1
ATOM 1365 C CA . LEU A 1 180 ? 4.770 -9.517 12.032 1.00 98.06 180 LEU A CA 1
ATOM 1366 C C . LEU A 1 180 ? 4.815 -11.031 12.275 1.00 98.06 180 LEU A C 1
ATOM 1368 O O . LEU A 1 180 ? 4.266 -11.501 13.263 1.00 98.06 180 LEU A O 1
ATOM 1372 N N . ALA A 1 181 ? 5.468 -11.794 11.392 1.00 96.69 181 ALA A N 1
ATOM 1373 C CA . ALA A 1 181 ? 5.621 -13.239 11.556 1.00 96.69 181 ALA A CA 1
ATOM 1374 C C . ALA A 1 181 ? 6.398 -13.620 12.830 1.00 96.69 181 ALA A C 1
ATOM 1376 O O . ALA A 1 181 ? 6.150 -14.679 13.403 1.00 96.69 181 ALA A O 1
ATOM 1377 N N . THR A 1 182 ? 7.320 -12.760 13.268 1.00 96.38 182 THR A N 1
ATOM 1378 C CA . THR A 1 182 ? 8.147 -12.980 14.462 1.00 96.38 182 THR A CA 1
ATOM 1379 C C . THR A 1 182 ? 7.464 -12.437 15.713 1.00 96.38 182 THR A C 1
ATOM 1381 O O . THR A 1 182 ? 7.461 -13.097 16.746 1.00 96.38 182 THR A O 1
ATOM 1384 N N . GLU A 1 183 ? 6.849 -11.258 15.608 1.00 97.38 183 GLU A N 1
ATOM 1385 C CA . GLU A 1 183 ? 6.263 -10.529 16.734 1.00 97.38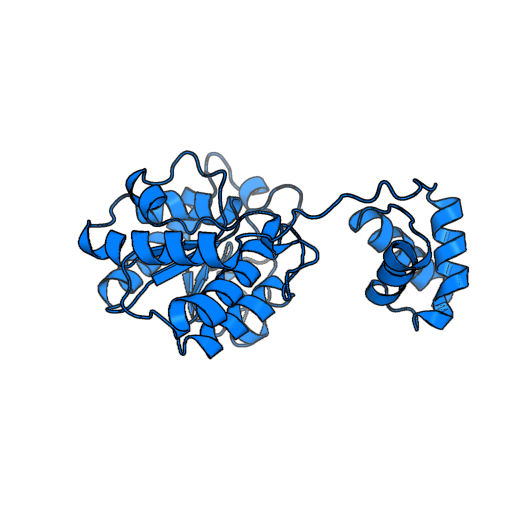 183 GLU A CA 1
ATOM 1386 C C . GLU A 1 183 ? 4.779 -10.197 16.472 1.00 97.38 183 GLU A C 1
ATOM 1388 O O . GLU A 1 183 ? 4.412 -9.034 16.352 1.00 97.38 183 GLU A O 1
ATOM 1393 N N . PRO A 1 184 ? 3.874 -11.189 16.369 1.00 95.69 184 PRO A N 1
ATOM 1394 C CA . PRO A 1 184 ? 2.494 -10.969 15.910 1.00 95.69 184 PRO A CA 1
ATOM 1395 C C . PRO A 1 184 ? 1.613 -10.169 16.882 1.00 95.69 184 PRO A C 1
ATOM 1397 O O . PRO A 1 184 ? 0.569 -9.647 16.486 1.00 95.69 184 PRO A O 1
ATOM 1400 N N . LEU A 1 185 ? 2.007 -10.100 18.156 1.00 95.44 185 LEU A N 1
ATOM 1401 C CA . LEU A 1 185 ? 1.257 -9.449 19.236 1.00 95.44 185 LEU A CA 1
ATOM 1402 C C . LEU A 1 185 ? 1.895 -8.130 19.694 1.00 95.44 185 LEU A C 1
ATOM 1404 O O . LEU A 1 185 ? 1.443 -7.540 20.675 1.00 95.44 185 LEU A O 1
ATOM 1408 N N . ALA A 1 186 ? 2.945 -7.676 19.011 1.00 97.06 186 ALA A N 1
ATOM 1409 C CA . ALA A 1 186 ? 3.666 -6.473 19.387 1.00 97.06 186 ALA A CA 1
ATOM 1410 C C . ALA A 1 186 ? 2.837 -5.196 19.163 1.00 97.06 186 ALA A C 1
ATOM 1412 O O . ALA A 1 186 ? 1.941 -5.099 18.308 1.00 97.06 186 ALA A O 1
ATOM 1413 N N . THR A 1 187 ? 3.144 -4.174 19.964 1.00 97.62 187 THR A N 1
ATOM 1414 C CA . THR A 1 187 ? 2.449 -2.887 19.889 1.00 97.62 187 THR A CA 1
ATOM 1415 C C . THR A 1 187 ? 2.808 -2.134 18.605 1.00 97.62 187 THR A C 1
ATOM 1417 O O . THR A 1 187 ? 3.678 -2.533 17.828 1.00 97.62 187 THR A O 1
ATOM 1420 N N . ALA A 1 188 ? 2.121 -1.019 18.333 1.00 97.38 188 ALA A N 1
ATOM 1421 C CA . ALA A 1 188 ? 2.437 -0.196 17.164 1.00 97.38 188 ALA A CA 1
ATOM 1422 C C . ALA A 1 188 ? 3.851 0.366 17.214 1.00 97.38 188 ALA A C 1
ATOM 1424 O O . ALA A 1 188 ? 4.552 0.372 16.201 1.00 97.38 188 ALA A O 1
ATOM 1425 N N . LYS A 1 189 ? 4.267 0.758 18.416 1.00 97.75 189 LYS A N 1
ATOM 1426 C CA . LYS A 1 189 ? 5.603 1.252 18.692 1.00 97.75 189 LYS A CA 1
ATOM 1427 C C . LYS A 1 189 ? 6.651 0.160 18.484 1.00 97.75 189 LYS A C 1
ATOM 1429 O O . LYS A 1 189 ? 7.594 0.384 17.735 1.00 97.75 189 LYS A O 1
ATOM 1434 N N . ASP A 1 190 ? 6.446 -1.023 19.058 1.00 98.25 190 ASP A N 1
ATOM 1435 C CA . ASP A 1 190 ? 7.408 -2.126 18.936 1.00 98.25 190 ASP A CA 1
ATOM 1436 C C . ASP A 1 190 ? 7.547 -2.578 17.473 1.00 98.25 190 ASP A C 1
ATOM 1438 O O . ASP A 1 190 ? 8.655 -2.752 16.974 1.00 98.25 190 ASP A O 1
ATOM 1442 N N . HIS A 1 191 ? 6.438 -2.670 16.725 1.00 98.62 191 HIS A N 1
ATOM 1443 C CA . HIS A 1 191 ? 6.487 -2.925 15.281 1.00 98.62 191 HIS A CA 1
ATOM 1444 C C . HIS A 1 191 ? 7.282 -1.856 14.521 1.00 98.62 191 HIS A C 1
ATOM 1446 O O . HIS A 1 191 ? 8.018 -2.193 13.594 1.00 98.62 191 HIS A O 1
ATOM 1452 N N . ALA A 1 192 ? 7.136 -0.576 14.873 1.00 98.31 192 ALA A N 1
ATOM 1453 C CA . ALA A 1 192 ? 7.896 0.498 14.242 1.00 98.31 192 ALA A CA 1
ATOM 1454 C C . ALA A 1 192 ? 9.401 0.382 14.542 1.00 98.31 192 ALA A C 1
ATOM 1456 O O . ALA A 1 192 ? 10.212 0.509 13.625 1.00 98.31 192 ALA A O 1
ATOM 1457 N N . GLU A 1 193 ? 9.772 0.075 15.787 1.00 98.50 193 GLU A N 1
ATOM 1458 C CA . GLU A 1 193 ? 11.165 -0.147 16.195 1.00 98.50 193 GLU A CA 1
ATOM 1459 C C . GLU A 1 193 ? 11.780 -1.357 15.481 1.00 98.50 193 GLU A C 1
ATOM 1461 O O . GLU A 1 193 ? 12.885 -1.265 14.948 1.00 98.50 193 GLU A O 1
ATOM 1466 N N . LEU A 1 194 ? 11.047 -2.467 15.373 1.00 98.62 194 LEU A N 1
ATOM 1467 C CA . LEU A 1 194 ? 11.492 -3.657 14.645 1.00 98.62 194 LEU A CA 1
ATOM 1468 C C . LEU A 1 194 ? 11.666 -3.395 13.147 1.00 98.62 194 LEU A C 1
ATOM 1470 O O . LEU A 1 194 ? 12.595 -3.924 12.542 1.00 98.62 194 LEU A O 1
ATOM 1474 N N . VAL A 1 195 ? 10.815 -2.560 12.540 1.00 98.38 195 VAL A N 1
ATOM 1475 C CA . VAL A 1 195 ? 11.009 -2.113 11.152 1.00 98.38 195 VAL A CA 1
ATOM 1476 C C . VAL A 1 195 ? 12.286 -1.283 11.024 1.00 98.38 195 VAL A C 1
ATOM 1478 O O . VAL A 1 195 ? 13.051 -1.516 10.092 1.00 98.38 195 VAL A O 1
ATOM 1481 N N . GLU A 1 196 ? 12.558 -0.357 11.947 1.00 98.12 196 GLU A N 1
ATOM 1482 C CA . GLU A 1 196 ? 13.815 0.405 11.917 1.00 98.12 196 GLU A CA 1
ATOM 1483 C C . GLU A 1 196 ? 15.041 -0.492 12.072 1.00 98.12 196 GLU A C 1
ATOM 1485 O O . GLU A 1 196 ? 16.011 -0.325 11.336 1.00 98.12 196 GLU A O 1
ATOM 1490 N N . ILE A 1 197 ? 14.985 -1.474 12.975 1.00 98.12 197 ILE A N 1
ATOM 1491 C CA . ILE A 1 197 ? 16.049 -2.467 13.157 1.00 98.12 197 ILE A CA 1
ATOM 1492 C C . ILE A 1 197 ? 16.229 -3.301 11.884 1.00 98.12 197 ILE A C 1
ATOM 1494 O O . ILE A 1 197 ? 17.357 -3.498 11.439 1.00 98.12 197 ILE A O 1
ATOM 1498 N N . ALA A 1 198 ? 15.141 -3.760 11.261 1.00 97.06 198 ALA A N 1
ATOM 1499 C CA . ALA A 1 198 ? 15.205 -4.564 10.042 1.00 97.06 198 ALA A CA 1
ATOM 1500 C C . ALA A 1 198 ? 15.815 -3.793 8.860 1.00 97.06 198 ALA A C 1
ATOM 1502 O O . ALA A 1 198 ? 16.513 -4.376 8.032 1.00 97.06 198 ALA A O 1
ATOM 1503 N N . LEU A 1 199 ? 15.573 -2.482 8.794 1.00 97.06 199 LEU A N 1
ATOM 1504 C CA . LEU A 1 199 ? 16.147 -1.587 7.789 1.00 97.06 199 LEU A CA 1
ATOM 1505 C C . LEU A 1 199 ? 17.486 -0.971 8.236 1.00 97.06 199 LEU A C 1
ATOM 1507 O O . LEU A 1 199 ? 18.065 -0.159 7.504 1.00 97.06 199 LEU A O 1
ATOM 1511 N N . ALA A 1 200 ? 17.988 -1.304 9.429 1.00 95.75 200 ALA A N 1
ATOM 1512 C CA . ALA A 1 200 ? 19.247 -0.777 9.930 1.00 95.75 200 ALA A CA 1
ATOM 1513 C C . ALA A 1 200 ? 20.404 -1.318 9.081 1.00 95.75 200 ALA A C 1
ATOM 1515 O O . ALA A 1 200 ? 20.553 -2.519 8.869 1.00 95.75 200 ALA A O 1
ATOM 1516 N N . GLY A 1 201 ? 21.233 -0.411 8.564 1.00 93.31 201 GLY A N 1
ATOM 1517 C CA . GLY A 1 201 ? 22.346 -0.770 7.682 1.00 93.31 201 GLY A CA 1
ATOM 1518 C C . GLY A 1 201 ? 21.954 -1.037 6.225 1.00 93.31 201 GLY A C 1
ATOM 1519 O O . GLY A 1 201 ? 22.809 -1.455 5.444 1.00 93.31 201 GLY A O 1
ATOM 1520 N N . TRP A 1 202 ? 20.698 -0.794 5.837 1.00 97.12 202 TRP A N 1
ATOM 1521 C CA . TRP A 1 202 ? 20.313 -0.767 4.427 1.00 97.12 202 TRP A CA 1
ATOM 1522 C C . TRP A 1 202 ? 20.608 0.606 3.835 1.00 97.12 202 TRP A C 1
ATOM 1524 O O . TRP A 1 202 ? 20.249 1.638 4.408 1.00 97.12 202 TRP A O 1
ATOM 1534 N N . ASP A 1 203 ? 21.241 0.620 2.668 1.00 94.44 203 ASP A N 1
ATOM 1535 C CA . ASP A 1 203 ? 21.518 1.848 1.943 1.00 94.44 203 ASP A CA 1
ATOM 1536 C C . ASP A 1 203 ? 20.288 2.297 1.165 1.00 94.44 203 ASP A C 1
ATOM 1538 O O . ASP A 1 203 ? 19.466 1.500 0.713 1.00 94.44 203 ASP A O 1
ATOM 1542 N N . ARG A 1 204 ? 20.180 3.603 0.942 1.00 91.88 204 ARG A N 1
ATOM 1543 C CA . ARG A 1 204 ? 19.198 4.141 -0.001 1.00 91.88 204 ARG A CA 1
ATOM 1544 C C . ARG A 1 204 ? 19.610 3.816 -1.440 1.00 91.88 204 ARG A C 1
ATOM 1546 O O . ARG A 1 204 ? 20.807 3.725 -1.730 1.00 91.88 204 ARG A O 1
ATOM 1553 N N . PRO A 1 205 ? 18.654 3.687 -2.376 1.00 87.25 205 PRO A N 1
ATOM 1554 C CA . PRO A 1 205 ? 18.962 3.495 -3.783 1.00 87.25 205 PRO A CA 1
ATOM 1555 C C . PRO A 1 205 ? 19.841 4.639 -4.285 1.00 87.25 205 PRO A C 1
ATOM 1557 O O . PRO A 1 205 ? 19.466 5.811 -4.235 1.00 87.25 205 PRO A O 1
ATOM 1560 N N . SER A 1 206 ? 21.009 4.299 -4.827 1.00 78.00 206 SER A N 1
ATOM 1561 C CA . SER A 1 206 ? 21.822 5.273 -5.544 1.00 78.00 206 SER A CA 1
ATOM 1562 C C . SER A 1 206 ? 21.208 5.511 -6.923 1.00 78.00 206 SER A C 1
ATOM 1564 O O . SER A 1 206 ? 21.062 4.595 -7.737 1.00 78.00 206 SER A O 1
ATOM 1566 N N . SER A 1 207 ? 20.838 6.757 -7.225 1.00 65.50 207 SER A N 1
ATOM 1567 C CA . SER A 1 207 ? 20.492 7.111 -8.598 1.00 65.50 207 SER A CA 1
ATOM 1568 C C . SER A 1 207 ? 21.776 7.080 -9.427 1.00 65.50 207 SER A C 1
ATOM 1570 O O . SER A 1 207 ? 22.554 8.037 -9.408 1.00 65.50 207 SER A O 1
ATOM 1572 N N . LYS A 1 208 ? 22.027 5.995 -10.165 1.00 62.25 208 LYS A N 1
ATOM 1573 C CA . LYS A 1 208 ? 23.063 6.029 -11.201 1.00 62.25 208 LYS A CA 1
ATOM 1574 C C . LYS A 1 208 ? 22.656 7.105 -12.207 1.00 62.25 208 LYS A C 1
ATOM 1576 O O . LYS A 1 208 ? 21.602 6.997 -12.839 1.00 62.25 208 LYS A O 1
ATOM 1581 N N . LEU A 1 209 ? 23.467 8.158 -12.340 1.00 58.78 209 LEU A N 1
ATOM 1582 C CA . LEU A 1 209 ? 23.372 9.120 -13.439 1.00 58.78 209 LEU A CA 1
ATOM 1583 C C . LEU A 1 209 ? 23.716 8.377 -14.736 1.00 58.78 209 LEU A C 1
ATOM 1585 O O . LEU A 1 209 ? 24.842 8.418 -15.220 1.00 58.78 209 LEU A O 1
ATOM 1589 N N . GLY A 1 210 ? 22.751 7.627 -15.264 1.00 65.81 210 GLY A N 1
ATOM 1590 C CA . GLY A 1 210 ? 22.898 6.974 -16.554 1.00 65.81 210 GLY A CA 1
ATOM 1591 C C . GLY A 1 210 ? 23.065 8.022 -17.651 1.00 65.81 210 GLY A C 1
ATOM 1592 O O . GLY A 1 210 ? 22.571 9.152 -17.547 1.00 65.81 210 GLY A O 1
ATOM 1593 N N . LYS A 1 211 ? 23.741 7.647 -18.737 1.00 75.81 211 LYS A N 1
ATOM 1594 C CA . LYS A 1 211 ? 23.911 8.538 -19.887 1.00 75.81 211 LYS A CA 1
ATOM 1595 C C . LYS A 1 211 ? 22.532 8.888 -20.450 1.00 75.81 211 LYS A C 1
ATOM 1597 O O . LYS A 1 211 ? 21.764 7.997 -20.815 1.00 75.81 211 LYS A O 1
ATOM 1602 N N . ARG A 1 212 ? 22.204 10.182 -20.526 1.00 77.69 212 ARG A N 1
ATOM 1603 C CA . ARG A 1 212 ? 21.018 10.649 -21.258 1.00 77.69 212 ARG A CA 1
ATOM 1604 C C . ARG A 1 212 ? 21.258 10.441 -22.750 1.00 77.69 212 ARG A C 1
ATOM 1606 O O . ARG A 1 212 ? 22.317 10.795 -23.261 1.00 77.69 212 ARG A O 1
ATOM 1613 N N . MET A 1 213 ? 20.274 9.885 -23.446 1.00 81.00 213 MET A N 1
ATOM 1614 C CA . MET A 1 213 ? 20.336 9.657 -24.893 1.00 81.00 213 MET A CA 1
ATOM 1615 C C . MET A 1 213 ? 19.132 10.275 -25.590 1.00 81.00 213 MET A C 1
ATOM 1617 O O . MET A 1 213 ? 18.087 10.445 -24.957 1.00 81.00 213 MET A O 1
ATOM 1621 N N . SER A 1 214 ? 19.273 10.612 -26.874 1.00 87.50 214 SER A N 1
ATOM 1622 C CA . SER A 1 214 ? 18.177 11.098 -27.724 1.00 87.50 214 SER A CA 1
ATOM 1623 C C . SER A 1 214 ? 17.215 9.963 -28.098 1.00 87.50 214 SER A C 1
ATOM 1625 O O . SER A 1 214 ? 17.564 8.792 -27.965 1.00 87.50 214 SER A O 1
ATOM 1627 N N . ASP A 1 215 ? 15.993 10.281 -28.546 1.00 87.31 215 ASP A N 1
ATOM 1628 C CA . ASP A 1 215 ? 15.030 9.253 -28.986 1.00 87.31 215 ASP A CA 1
ATOM 1629 C C . ASP A 1 215 ? 15.587 8.437 -30.150 1.00 87.31 215 ASP A C 1
ATOM 1631 O O . ASP A 1 215 ? 15.442 7.219 -30.172 1.00 87.31 215 ASP A O 1
ATOM 1635 N N . ARG A 1 216 ? 16.277 9.101 -31.085 1.00 89.31 216 ARG A N 1
ATOM 1636 C CA . ARG A 1 216 ? 16.906 8.459 -32.241 1.00 89.31 216 ARG A CA 1
ATOM 163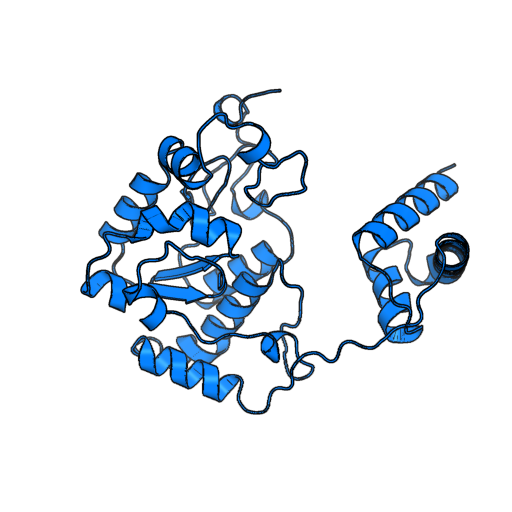7 C C . ARG A 1 216 ? 17.928 7.414 -31.805 1.00 89.31 216 ARG A C 1
ATOM 1639 O O . ARG A 1 216 ? 17.861 6.271 -32.251 1.00 89.31 216 ARG A O 1
ATOM 1646 N N . ASP A 1 217 ? 18.844 7.799 -30.921 1.00 88.12 217 ASP A N 1
ATOM 1647 C CA . ASP A 1 217 ? 19.918 6.902 -30.496 1.00 88.12 217 ASP A CA 1
ATOM 1648 C C . ASP A 1 217 ? 19.363 5.783 -29.600 1.00 88.12 217 ASP A C 1
ATOM 1650 O O . ASP A 1 217 ? 19.770 4.631 -29.726 1.00 88.12 217 ASP A O 1
ATOM 1654 N N . LEU A 1 218 ? 18.365 6.085 -28.758 1.00 88.62 218 LEU A N 1
ATOM 1655 C CA . LEU A 1 218 ? 17.688 5.074 -27.946 1.00 88.62 218 LEU A CA 1
ATOM 1656 C C . LEU A 1 218 ? 16.944 4.053 -28.818 1.00 88.62 218 LEU A C 1
ATOM 1658 O O . LEU A 1 218 ? 17.024 2.858 -28.550 1.00 88.62 218 LEU A O 1
ATOM 1662 N N . LYS A 1 219 ? 16.256 4.498 -29.879 1.00 90.44 219 LYS A N 1
ATOM 1663 C CA . LYS A 1 219 ? 15.609 3.595 -30.839 1.00 90.44 219 LYS A CA 1
ATOM 1664 C C . LYS A 1 219 ? 16.621 2.686 -31.526 1.00 90.44 219 LYS A C 1
ATOM 1666 O O . LYS A 1 219 ? 16.341 1.502 -31.671 1.00 90.44 219 LYS A O 1
ATOM 1671 N N . SER A 1 220 ? 17.782 3.216 -31.922 1.00 91.06 220 SER A N 1
ATOM 1672 C CA . SER A 1 220 ? 18.859 2.406 -32.512 1.00 91.06 220 SER A CA 1
ATOM 1673 C C . SER A 1 220 ? 19.268 1.278 -31.568 1.00 91.06 220 SER A C 1
ATOM 1675 O O . SER A 1 220 ? 19.157 0.112 -31.926 1.00 91.06 220 SER A O 1
ATOM 1677 N N . ILE A 1 221 ? 19.593 1.611 -30.317 1.00 88.44 221 ILE A N 1
ATOM 1678 C CA . ILE A 1 221 ? 20.009 0.622 -29.314 1.00 88.44 221 ILE A CA 1
ATOM 1679 C C . ILE A 1 221 ? 18.893 -0.394 -29.040 1.00 88.44 221 ILE A C 1
ATOM 1681 O O . ILE A 1 221 ? 19.139 -1.593 -28.953 1.00 88.44 221 ILE A O 1
ATOM 1685 N N . VAL A 1 222 ? 17.638 0.047 -28.938 1.00 89.75 222 VAL A N 1
ATOM 1686 C CA . VAL A 1 222 ? 16.512 -0.880 -28.758 1.00 89.75 222 VAL A CA 1
ATOM 1687 C C . VAL A 1 222 ? 16.390 -1.853 -29.933 1.00 89.75 222 VAL A C 1
ATOM 1689 O O . VAL A 1 222 ? 16.108 -3.030 -29.704 1.00 89.75 222 VAL A O 1
ATOM 1692 N N . ARG A 1 223 ? 16.620 -1.404 -31.174 1.00 91.75 223 ARG A N 1
ATOM 1693 C CA . ARG A 1 223 ? 16.623 -2.285 -32.352 1.00 91.75 223 ARG A CA 1
ATOM 1694 C C . ARG A 1 223 ? 17.781 -3.282 -32.304 1.00 91.75 223 ARG A C 1
ATOM 1696 O O . ARG A 1 223 ? 17.538 -4.458 -32.573 1.00 91.75 223 ARG A O 1
ATOM 1703 N N . ASP A 1 224 ? 18.971 -2.840 -31.906 1.00 92.19 224 ASP A N 1
ATOM 1704 C CA . ASP A 1 224 ? 20.181 -3.672 -31.824 1.00 92.19 224 ASP A CA 1
ATOM 1705 C C . ASP A 1 224 ? 20.046 -4.784 -30.772 1.00 92.19 224 ASP A C 1
ATOM 1707 O O . ASP A 1 224 ? 20.503 -5.910 -30.964 1.00 92.19 224 ASP A O 1
ATOM 1711 N N . HIS A 1 225 ? 19.348 -4.502 -29.669 1.00 90.31 225 HIS A N 1
ATOM 1712 C CA . HIS A 1 225 ? 19.133 -5.453 -28.575 1.00 90.31 225 HIS A CA 1
ATOM 1713 C C . HIS A 1 225 ? 17.769 -6.168 -28.629 1.00 90.31 225 HIS A C 1
ATOM 1715 O O . HIS A 1 225 ? 17.436 -6.933 -27.719 1.00 90.31 225 HIS A O 1
ATOM 1721 N N . TRP A 1 226 ? 16.982 -5.963 -29.693 1.00 89.94 226 TRP A N 1
ATOM 1722 C CA . TRP A 1 226 ? 15.618 -6.494 -29.820 1.00 89.94 226 TRP A CA 1
ATOM 1723 C C . TRP A 1 226 ? 15.555 -8.020 -29.730 1.00 89.94 226 TRP A C 1
ATOM 1725 O O . TRP A 1 226 ? 14.755 -8.566 -28.967 1.00 89.94 226 TRP A O 1
ATOM 1735 N N . SER A 1 227 ? 16.420 -8.705 -30.484 1.00 89.81 227 SER A N 1
ATOM 1736 C CA . SER A 1 227 ? 16.496 -10.170 -30.523 1.00 89.81 227 SER A CA 1
ATOM 1737 C C . SER A 1 227 ? 16.938 -10.748 -29.181 1.00 89.81 227 SER A C 1
ATOM 1739 O O . SER A 1 227 ? 16.316 -11.677 -28.683 1.00 89.81 227 SER A O 1
ATOM 1741 N N . ARG A 1 228 ? 17.939 -10.138 -28.530 1.00 88.69 228 ARG A N 1
ATOM 1742 C CA . ARG A 1 228 ? 18.431 -10.552 -27.201 1.00 88.69 228 ARG A CA 1
ATOM 1743 C C . ARG A 1 228 ? 17.336 -10.538 -26.138 1.00 88.69 228 ARG A C 1
ATOM 1745 O O . ARG A 1 228 ? 17.391 -11.301 -25.173 1.00 88.69 228 ARG A O 1
ATOM 1752 N N . ALA A 1 229 ? 16.362 -9.648 -26.289 1.00 87.31 229 ALA A N 1
ATOM 1753 C CA . ALA A 1 229 ? 15.253 -9.491 -25.368 1.00 87.31 229 ALA A CA 1
ATOM 1754 C C . ALA A 1 229 ? 13.965 -10.204 -25.800 1.00 87.31 229 ALA A C 1
ATOM 1756 O O . ALA A 1 229 ? 12.960 -10.076 -25.098 1.00 87.31 229 ALA A O 1
ATOM 1757 N N . ASP A 1 230 ? 13.968 -10.918 -26.928 1.00 85.94 230 ASP A N 1
ATOM 1758 C CA . ASP A 1 230 ? 12.781 -11.560 -27.505 1.00 85.94 230 ASP A CA 1
ATOM 1759 C C . ASP A 1 230 ? 11.614 -10.567 -27.687 1.00 85.94 230 ASP A C 1
ATOM 1761 O O . ASP A 1 230 ? 10.450 -10.883 -27.438 1.00 85.94 230 ASP A O 1
ATOM 1765 N N . GLY A 1 231 ? 11.930 -9.303 -28.003 1.00 82.94 231 GLY A N 1
ATOM 1766 C CA . GLY A 1 231 ? 10.954 -8.212 -28.106 1.00 82.94 231 GLY A CA 1
ATOM 1767 C C . GLY A 1 231 ? 10.255 -7.820 -26.793 1.00 82.94 231 GLY A C 1
ATOM 1768 O O . GLY A 1 231 ? 9.318 -7.015 -26.810 1.00 82.94 231 GLY A O 1
ATOM 1769 N N . ARG A 1 232 ? 10.675 -8.356 -25.637 1.00 84.69 232 ARG A N 1
ATOM 1770 C CA . ARG A 1 232 ? 10.067 -8.071 -24.328 1.00 84.69 232 ARG A CA 1
ATOM 1771 C C . ARG A 1 232 ? 10.583 -6.743 -23.777 1.00 84.69 232 ARG A C 1
ATOM 1773 O O . ARG A 1 232 ? 11.735 -6.638 -23.356 1.00 84.69 232 ARG A O 1
ATOM 1780 N N . SER A 1 233 ? 9.708 -5.740 -23.697 1.00 83.56 233 SER A N 1
ATOM 1781 C CA . SER A 1 233 ? 10.058 -4.380 -23.260 1.00 83.56 233 SER A CA 1
ATOM 1782 C C . SER A 1 233 ? 10.702 -4.340 -21.868 1.00 83.56 233 SER A C 1
ATOM 1784 O O . SER A 1 233 ? 11.664 -3.612 -21.655 1.00 83.56 233 SER A O 1
ATOM 1786 N N . THR A 1 234 ? 10.244 -5.160 -20.920 1.00 79.94 234 THR A N 1
ATOM 1787 C CA . THR A 1 234 ? 10.843 -5.233 -19.574 1.00 79.94 234 THR A CA 1
ATOM 1788 C C . THR A 1 234 ? 12.279 -5.763 -19.590 1.00 79.94 234 THR A C 1
ATOM 1790 O O . THR A 1 234 ? 13.117 -5.265 -18.841 1.00 79.94 234 THR A O 1
ATOM 1793 N N . LYS A 1 235 ? 12.587 -6.726 -20.470 1.00 83.50 235 LYS A N 1
ATOM 1794 C CA . LYS A 1 235 ? 13.936 -7.283 -20.659 1.00 83.50 235 LYS A CA 1
ATOM 1795 C C . LYS A 1 235 ? 14.844 -6.284 -21.386 1.00 83.50 235 LYS A C 1
ATOM 1797 O O . LYS A 1 235 ? 15.965 -6.068 -20.945 1.00 83.50 235 LYS A O 1
ATOM 1802 N N . LEU A 1 236 ? 14.335 -5.592 -22.411 1.00 87.44 236 LEU A N 1
ATOM 1803 C CA . LEU A 1 236 ? 15.048 -4.494 -23.085 1.00 87.44 236 LEU A CA 1
ATOM 1804 C C . LEU A 1 236 ? 15.414 -3.354 -22.126 1.00 87.44 236 LEU A C 1
ATOM 1806 O O . LEU A 1 236 ? 16.537 -2.857 -22.155 1.00 87.44 236 LEU A O 1
ATOM 1810 N N . LEU A 1 237 ? 14.481 -2.949 -21.258 1.00 83.06 237 LEU A N 1
ATOM 1811 C CA . LEU A 1 237 ? 14.726 -1.882 -20.289 1.00 83.06 237 LEU A CA 1
ATOM 1812 C C . LEU A 1 237 ? 15.811 -2.267 -19.275 1.00 83.06 237 LEU A C 1
ATOM 1814 O O . LEU A 1 237 ? 16.601 -1.409 -18.886 1.00 83.06 237 LEU A O 1
ATOM 1818 N N . ARG A 1 238 ? 15.863 -3.545 -18.876 1.00 82.19 238 ARG A N 1
ATOM 1819 C CA . ARG A 1 238 ? 16.938 -4.091 -18.035 1.00 82.19 238 ARG A CA 1
ATOM 1820 C C . ARG A 1 238 ? 18.284 -4.059 -18.748 1.00 82.19 238 ARG A C 1
ATOM 1822 O O . ARG A 1 238 ? 19.219 -3.512 -18.192 1.00 82.19 238 ARG A O 1
ATOM 1829 N N . ILE A 1 239 ? 18.372 -4.507 -20.003 1.00 84.00 239 ILE A N 1
ATOM 1830 C CA . ILE A 1 239 ? 19.620 -4.414 -20.789 1.00 84.00 239 ILE A CA 1
ATOM 1831 C C . ILE A 1 239 ? 20.125 -2.959 -20.839 1.00 84.00 239 ILE A C 1
ATOM 1833 O O . ILE A 1 239 ? 21.289 -2.686 -20.559 1.00 84.00 239 ILE A O 1
ATOM 1837 N N . LEU A 1 240 ? 19.241 -1.998 -21.124 1.00 83.38 240 LEU A N 1
ATOM 1838 C CA . LEU A 1 240 ? 19.600 -0.576 -21.180 1.00 83.38 240 LEU A CA 1
ATOM 1839 C C . LEU A 1 240 ? 20.119 -0.020 -19.847 1.00 83.38 240 LEU A C 1
ATOM 1841 O O . LEU A 1 240 ? 21.068 0.762 -19.844 1.00 83.38 240 LEU A O 1
ATOM 1845 N N . ARG A 1 241 ? 19.488 -0.379 -18.726 1.00 79.94 241 ARG A N 1
ATOM 1846 C CA . ARG A 1 241 ? 19.824 0.169 -17.402 1.00 79.94 241 ARG A CA 1
ATOM 1847 C C . ARG A 1 241 ? 20.978 -0.571 -16.735 1.00 79.94 241 ARG A C 1
ATOM 1849 O O . ARG A 1 241 ? 21.879 0.074 -16.206 1.00 79.94 241 ARG A O 1
ATOM 1856 N N . ASP A 1 242 ? 20.939 -1.895 -16.782 1.00 80.50 242 ASP A N 1
ATOM 1857 C CA . ASP A 1 242 ? 21.791 -2.780 -15.993 1.00 80.50 242 ASP A CA 1
ATOM 1858 C C . ASP A 1 242 ? 23.106 -3.085 -16.726 1.00 80.50 242 ASP A C 1
ATOM 1860 O O . ASP A 1 242 ? 24.156 -3.128 -16.091 1.00 80.50 242 ASP A O 1
ATOM 1864 N N . GLU A 1 243 ? 23.069 -3.234 -18.058 1.00 83.88 243 GLU A N 1
ATOM 1865 C CA . GLU A 1 243 ? 24.263 -3.530 -18.867 1.00 83.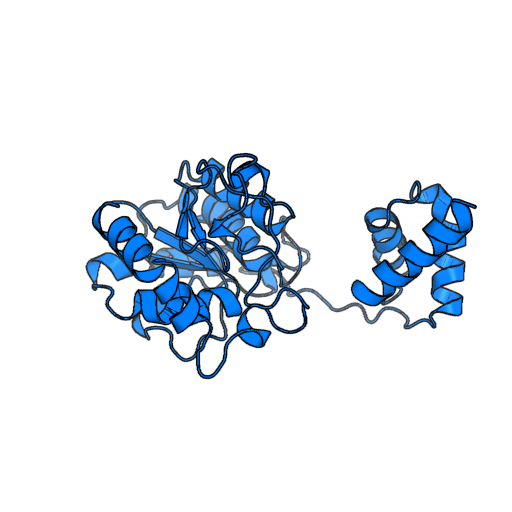88 243 GLU A CA 1
ATOM 1866 C C . GLU A 1 243 ? 24.850 -2.270 -19.518 1.00 83.88 243 GLU A C 1
ATOM 1868 O O . GLU A 1 243 ? 26.063 -2.071 -19.506 1.00 83.88 243 GLU A O 1
ATOM 1873 N N . LEU A 1 244 ? 24.001 -1.407 -20.091 1.00 83.31 244 LEU A N 1
ATOM 1874 C CA . LEU A 1 244 ? 24.450 -0.263 -20.900 1.00 83.31 244 LEU A CA 1
ATOM 1875 C C . LEU A 1 244 ? 24.526 1.066 -20.129 1.00 83.31 244 LEU A C 1
ATOM 1877 O O . LEU A 1 244 ? 25.030 2.054 -20.664 1.00 83.31 244 LEU A O 1
ATOM 1881 N N . ASN A 1 245 ? 24.038 1.109 -18.884 1.00 82.50 245 ASN A N 1
ATOM 1882 C CA . ASN A 1 245 ? 24.024 2.297 -18.021 1.00 82.50 245 ASN A CA 1
ATOM 1883 C C . ASN A 1 245 ? 23.367 3.542 -18.673 1.00 82.50 245 ASN A C 1
ATOM 1885 O O . ASN A 1 245 ? 23.834 4.679 -18.531 1.00 82.50 245 ASN A O 1
ATOM 1889 N N . ILE A 1 246 ? 22.272 3.337 -19.412 1.00 82.19 246 ILE A N 1
ATOM 1890 C CA . ILE A 1 246 ? 21.517 4.395 -20.097 1.00 82.19 246 ILE A CA 1
ATOM 1891 C C . ILE A 1 246 ? 20.321 4.826 -19.249 1.00 82.19 246 ILE A C 1
ATOM 1893 O O . ILE A 1 246 ? 19.465 4.023 -18.870 1.00 82.19 246 ILE A O 1
ATOM 1897 N N . ALA A 1 247 ? 20.220 6.133 -18.996 1.00 77.25 247 ALA A N 1
ATOM 1898 C CA . ALA A 1 247 ? 19.072 6.706 -18.308 1.00 77.25 247 ALA A CA 1
ATOM 1899 C C . ALA A 1 247 ? 17.897 6.864 -19.283 1.00 77.25 247 ALA A C 1
ATOM 1901 O O . ALA A 1 247 ? 17.962 7.636 -20.243 1.00 77.25 247 ALA A O 1
ATOM 1902 N N . CYS A 1 248 ? 16.792 6.170 -19.006 1.00 75.75 248 CYS A N 1
ATOM 1903 C CA . CYS A 1 248 ? 15.542 6.341 -19.739 1.00 75.75 248 CYS A CA 1
ATOM 1904 C C . CYS A 1 248 ? 14.324 6.249 -18.810 1.00 75.75 248 CYS A C 1
ATOM 1906 O O . CYS A 1 248 ? 14.176 5.292 -18.037 1.00 75.75 248 CYS A O 1
ATOM 1908 N N . GLU A 1 249 ? 13.444 7.248 -18.896 1.00 72.81 249 GLU A N 1
ATOM 1909 C CA . GLU A 1 249 ? 12.155 7.248 -18.208 1.00 72.81 249 GLU A CA 1
ATOM 1910 C C . GLU A 1 249 ? 11.218 6.192 -18.812 1.00 72.81 249 GLU A C 1
ATOM 1912 O O . GLU A 1 249 ? 11.195 5.953 -20.020 1.00 72.81 249 GLU A O 1
ATOM 1917 N N . GLN A 1 250 ? 10.425 5.542 -17.963 1.00 72.94 250 GLN A N 1
ATOM 1918 C CA . GLN A 1 250 ? 9.633 4.379 -18.363 1.00 72.94 250 GLN A CA 1
ATOM 1919 C C . GLN A 1 250 ? 8.557 4.714 -19.410 1.00 72.94 250 GLN A C 1
ATOM 1921 O O . GLN A 1 250 ? 8.327 3.907 -20.305 1.00 72.94 250 GLN A O 1
ATOM 1926 N N . LYS A 1 251 ? 7.941 5.907 -19.346 1.00 77.00 251 LYS A N 1
ATOM 1927 C CA . LYS A 1 251 ? 6.943 6.360 -20.336 1.00 77.00 251 LYS A CA 1
ATOM 1928 C C . LYS A 1 251 ? 7.558 6.530 -21.725 1.00 77.00 251 LYS A C 1
ATOM 1930 O O . LYS A 1 251 ? 7.047 5.980 -22.696 1.00 77.00 251 LYS A O 1
ATOM 1935 N N . ARG A 1 252 ? 8.684 7.242 -21.810 1.00 80.50 252 ARG A N 1
ATOM 1936 C CA . ARG A 1 252 ? 9.451 7.420 -23.048 1.00 80.50 252 ARG A CA 1
ATOM 1937 C C . ARG A 1 252 ? 9.885 6.087 -23.628 1.00 80.50 252 ARG A C 1
ATOM 1939 O O . ARG A 1 252 ? 9.677 5.841 -24.808 1.00 80.50 252 ARG A O 1
ATOM 1946 N N . PHE A 1 253 ? 10.426 5.206 -22.792 1.00 86.31 253 PHE A N 1
ATOM 1947 C CA . PHE A 1 253 ? 10.833 3.879 -23.225 1.00 86.31 253 PHE A CA 1
ATOM 1948 C C . PHE A 1 253 ? 9.657 3.037 -23.754 1.00 86.31 253 PHE A C 1
ATOM 1950 O O . PHE A 1 253 ? 9.771 2.404 -24.804 1.00 86.31 253 PHE A O 1
ATOM 1957 N N . ALA A 1 254 ? 8.516 3.050 -23.057 1.00 84.56 254 ALA A N 1
ATOM 1958 C CA . ALA A 1 254 ? 7.313 2.333 -23.476 1.00 84.56 254 ALA A CA 1
ATOM 1959 C C . ALA A 1 254 ? 6.800 2.831 -24.836 1.00 84.56 254 ALA A C 1
ATOM 1961 O O . ALA A 1 254 ? 6.546 2.018 -25.719 1.00 84.56 254 ALA A O 1
ATOM 1962 N N . ARG A 1 255 ? 6.738 4.154 -25.036 1.00 90.19 255 ARG A N 1
ATOM 1963 C CA . ARG A 1 255 ? 6.368 4.755 -26.325 1.00 90.19 255 ARG A CA 1
ATOM 1964 C C . ARG A 1 255 ? 7.305 4.305 -27.451 1.00 90.19 255 ARG A C 1
ATOM 1966 O O . ARG A 1 255 ? 6.846 3.784 -28.457 1.00 90.19 255 ARG A O 1
ATOM 1973 N N . LEU A 1 256 ? 8.619 4.439 -27.262 1.00 89.50 256 LEU A N 1
ATOM 1974 C CA . LEU A 1 256 ? 9.602 4.101 -28.299 1.00 89.50 256 LEU A CA 1
ATOM 1975 C C . LEU A 1 256 ? 9.632 2.599 -28.628 1.00 89.50 256 LEU A C 1
ATOM 1977 O O . LEU A 1 256 ? 9.834 2.229 -29.781 1.00 89.50 256 LEU A O 1
ATOM 1981 N N . THR A 1 257 ? 9.422 1.726 -27.637 1.00 89.06 257 THR A N 1
ATOM 1982 C CA . THR A 1 257 ? 9.325 0.276 -27.880 1.00 89.06 257 THR A CA 1
ATOM 1983 C C . THR A 1 257 ? 8.034 -0.129 -28.582 1.00 89.06 257 THR A C 1
ATOM 1985 O O . THR A 1 257 ? 8.072 -1.084 -29.353 1.00 89.06 257 THR A O 1
ATOM 1988 N N . ALA A 1 258 ? 6.921 0.575 -28.345 1.00 88.06 258 ALA A N 1
ATOM 1989 C CA . ALA A 1 258 ? 5.679 0.368 -29.088 1.00 88.06 258 ALA A CA 1
ATOM 1990 C C . ALA A 1 258 ? 5.857 0.733 -30.569 1.00 88.06 258 ALA A C 1
ATOM 1992 O O . ALA A 1 258 ? 5.589 -0.105 -31.423 1.00 88.06 258 ALA A O 1
ATOM 1993 N N . GLU A 1 259 ? 6.439 1.903 -30.857 1.00 89.50 259 GLU A N 1
ATOM 1994 C CA . GLU A 1 259 ? 6.745 2.341 -32.229 1.00 89.50 259 GLU A CA 1
ATOM 1995 C C . GLU A 1 259 ? 7.628 1.309 -32.971 1.00 89.50 259 GLU A C 1
ATOM 1997 O O . GLU A 1 259 ? 7.317 0.902 -34.084 1.00 89.50 259 GLU A O 1
ATOM 2002 N N . ILE A 1 260 ? 8.692 0.796 -32.335 1.00 89.06 260 ILE A N 1
ATOM 2003 C CA . ILE A 1 260 ? 9.568 -0.232 -32.943 1.00 89.06 260 ILE A CA 1
ATOM 2004 C C . ILE A 1 260 ? 8.847 -1.571 -33.142 1.00 89.06 260 ILE A C 1
ATOM 2006 O O . ILE A 1 260 ? 9.171 -2.324 -34.061 1.00 89.06 260 ILE A O 1
ATOM 2010 N N . ARG A 1 261 ? 7.898 -1.910 -32.264 1.00 89.06 261 ARG A N 1
ATOM 2011 C CA . ARG A 1 261 ? 7.116 -3.140 -32.403 1.00 89.06 261 ARG A CA 1
ATOM 2012 C C . ARG A 1 261 ? 6.190 -3.062 -33.612 1.00 89.06 261 ARG A C 1
ATOM 2014 O O . ARG A 1 261 ? 6.116 -4.037 -34.348 1.00 89.06 261 ARG A O 1
ATOM 2021 N N . GLU A 1 262 ? 5.533 -1.922 -33.813 1.00 87.88 262 GLU A N 1
ATOM 2022 C CA . GLU A 1 262 ? 4.695 -1.657 -34.987 1.00 87.88 262 GLU A CA 1
ATOM 2023 C C . GLU A 1 262 ? 5.522 -1.693 -36.280 1.00 87.88 262 GLU A C 1
ATOM 2025 O O . GLU A 1 262 ? 5.137 -2.387 -37.215 1.00 87.88 262 GLU A O 1
ATOM 2030 N N . GLU A 1 263 ? 6.709 -1.065 -36.298 1.00 87.50 263 GLU A N 1
ATOM 2031 C CA . GLU A 1 263 ? 7.656 -1.114 -37.432 1.00 87.50 263 GLU A CA 1
ATOM 2032 C C . GLU A 1 263 ? 8.026 -2.549 -37.859 1.00 87.50 263 GLU A C 1
ATOM 2034 O O . GLU A 1 263 ? 8.345 -2.772 -39.020 1.00 87.50 263 GLU A O 1
ATOM 2039 N N . ARG A 1 264 ? 8.036 -3.509 -36.924 1.00 79.62 264 ARG A N 1
ATOM 2040 C CA . ARG A 1 264 ? 8.441 -4.910 -37.157 1.00 79.62 264 ARG A CA 1
ATOM 2041 C C . ARG A 1 264 ? 7.272 -5.877 -37.362 1.00 79.62 264 ARG A C 1
ATOM 2043 O O . ARG A 1 264 ? 7.517 -7.054 -37.616 1.00 79.62 264 ARG A O 1
ATOM 2050 N N . ALA A 1 265 ? 6.040 -5.424 -37.140 1.00 75.50 265 ALA A N 1
ATOM 2051 C CA . ALA A 1 265 ? 4.825 -6.199 -37.401 1.00 75.50 265 ALA A CA 1
ATOM 2052 C C . ALA A 1 265 ? 4.315 -6.017 -38.845 1.00 75.50 265 ALA A C 1
ATOM 2054 O O . ALA A 1 265 ? 3.424 -6.754 -39.268 1.00 75.50 265 ALA A O 1
ATOM 2055 N N . LEU A 1 266 ? 4.879 -5.037 -39.558 1.00 49.34 266 LEU A N 1
ATOM 2056 C CA . LEU A 1 266 ? 4.776 -4.804 -40.999 1.00 49.34 266 LEU A CA 1
ATOM 2057 C C . LEU A 1 266 ? 5.858 -5.595 -41.745 1.00 49.34 266 LEU A C 1
ATOM 2059 O O . LEU A 1 266 ? 5.559 -6.045 -42.872 1.00 49.34 266 LEU A O 1
#

Radius of gyration: 20.72 Å; chains: 1; bounding box: 48×36×62 Å

Organism: NCBI:txid2081791

pLDDT: mean 91.13, std 7.81, range [49.34, 98.69]

=== Feature glossary ===
Legend for the data blocks above and below:

— What the protein is —

The amino-acid sequence is the protein's primary structure: the linear order of residues from the N-terminus to the C-terminus, written in one-letter code. Everything else here — the 3D coordinates, the secondary structure, the domain annotations — is ultimately a consequence of this string.

Database cross-references. InterPro integrates a dozen domain/family signature databases into unified entries with residue-range hits. GO terms attach function/process/location labels with evidence codes. CATH codes position the fold in a four-level structural taxonomy. Organism is the NCBI-taxonomy species name.

— Where its atoms are —

The mmCIF block holds the 3D Cartesian coordinates of each backbone atom (N, Cα, C, O) in ångströms. mmCIF is the PDB's canonical archive format — a tagged-loop text representation of the atomic model.

The six renders are orthographic views along the three Cartesian axes in both directions. Representation (cartoon, sticks, or surface) and color scheme (sequence-rainbow or by-chain) vary across proteins so the training set covers all the common visualization conventions.

— Local backbone conformation —

Secondary structure is the local, repeating backbone conformation. DSSP classifies it into eight states by reading the hydrogen-bond network: three helix types (H, G, I), two β types (E, B), two non-regular types (T, S), and unstructured coil (-).

SS3 is a coarse helix/strand/coil call (letters a/b/c) made by the P-SEA algorithm from inter-Cα distances and dihedrals. It is less detailed than DSSP but needs only Cα positions.

Backbone dihedral angles. Every residue except chain termini has a φ (preceding-C → N → Cα → C) and a ψ (N → Cα → C → next-N). They are reported in degrees following the IUPAC sign convention. Secondary structure is essentially a statement about which (φ, ψ) basin each residue occupies.

— Global shape and packing —

The geometric summary reports three shape descriptors. Rg (radius of gyration) measures how spread out the Cα atoms are about their centre of mass; compact globular proteins have small Rg, elongated or unfolded ones large. Cα contacts (<8 Å, |i−j|>4) count long-range residue pairs in spatial proximity — high for tightly packed folds, near zero for rods or random coil. The bounding-box extents give the protein's footprint along x, y, z in Å.

Solvent accessibility: the surface area of each residue that a 1.4 Å water probe can touch, in Å². When only backbone atoms are present the absolute values are lower than full-atom SASA (side chains contribute most of the area) and are flagged as backbone-only.

Plot images: a contact map (which residues are close in 3D, as an N×N binary image), a Ramachandran scatter (backbone torsion angles, revealing secondary-structure composition at a glance), and — for AlphaFold structures — a PAE heatmap (pairwise prediction confidence).

— Structural neighborhood —

Foldseek's 3Di representation compresses backbone geometry into a per-residue letter drawn from a learned twenty-state alphabet. It captures the tertiary interaction pattern around each residue — which residues are packed against it in space, regardless of where they are in sequence.

Structural nearest neighbors (via Foldseek easy-search vs the PDB). Reported per hit: target PDB id, E-value, and alignment TM-score. A TM-score above ~0.5 is the conventional threshold for 'same fold'.

— Confidence and disorder —

pLDDT (predicted Local Distance Difference Test) is AlphaFold's per-residue confidence score, ranging from 0 to 100. Values above 90 indicate high confidence (typically well-packed cores); 70–90 is confident; 50–70 low confidence; below 50 usually means the region is disordered or the prediction is unreliable there. AlphaFold stores pLDDT in the mmCIF B-factor column.

For experimental (PDB) structures, the B-factor (temperature factor) quantifies the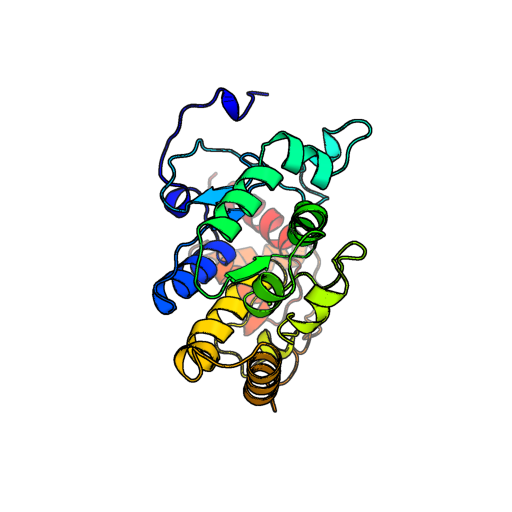 positional spread of each atom in the crystal — a combination of thermal vibration and static disorder — in units of Å². High B-factors mark flexible loops or poorly resolved regions; low B-factors mark the rigid, well-ordered core.

Predicted Aligned Error (PAE) is an AlphaFold confidence matrix: entry (i, j) is the expected error in the position of residue j, in ångströms, when the prediction is superimposed on the true structure at residue i. Low PAE within a block of residues means that block is internally rigid and well-predicted; high PAE between two blocks means their relative placement is uncertain even if each block individually is confident.